Protein AF-A0A7S4U6L2-F1 (afdb_monomer)

Solvent-accessible surface area (backbone atoms only — not comparable to full-atom values): 20815 Å² total; per-residue (Å²): 132,87,80,75,54,72,64,57,55,54,51,49,50,54,50,49,50,50,49,53,51,48,52,50,50,51,51,51,49,55,51,49,55,51,50,50,54,50,51,51,55,48,50,51,51,53,53,53,52,54,55,59,60,50,48,61,55,52,52,50,54,52,50,53,53,50,51,52,53,50,52,50,53,53,50,54,51,51,53,51,54,51,51,52,52,50,52,53,52,51,54,54,49,50,52,51,52,52,53,49,52,52,54,50,50,54,51,51,53,53,49,50,53,50,49,54,52,52,51,53,50,50,52,51,51,49,52,52,51,54,49,54,50,52,52,49,54,52,50,51,52,51,50,51,53,50,55,55,56,72,70,50,93,74,83,55,67,64,60,54,50,54,49,52,50,53,50,52,52,49,53,50,51,51,51,52,52,53,50,53,54,48,54,51,51,48,53,50,50,52,53,49,52,52,52,55,52,54,58,59,52,60,71,70,65,62,74,81,75,69,76,81,79,80,76,82,79,95,69,84,80,78,79,81,78,76,85,75,77,79,78,80,83,79,79,84,80,80,84,80,79,89,80,91,82,80,87,85,91,77,82,84,81,80,94,75,83,83,84,78,90,75,81,92,50,69,68,60,54,52,52,49,50,61,72,69,53,80,86,74,78,82,72,65,63,71,66,52,50,56,56,49,50,55,53,49,50,56,54,47,50,51,52,53,49,51,52,51,52,52,50,54,52,50,53,51,48,52,63,54,60,74,70,67,81,77,78,76,82,78,87,71,87,72,88,78,88,82,85,84,88,129

InterPro domains:
  IPR003124 WH2 domain [PF02205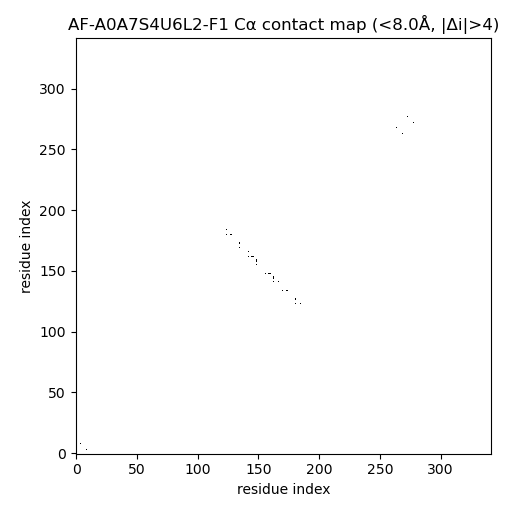] (268-288)
  IPR003124 WH2 domain [PS51082] (266-283)

Sequence (342 aa):
GQLRSIDDVQAAIKQSDRRNKNIKLQSVQSRLESKEKQQEVQRQRCASNAARLQRPEMTQKIESRRMRRQTIRQNEYKVTSQLERFFETMKNLEKEFQRMAEEIQEKEEALSMQVALTEKSAQQVAILSNLLSKTGDEMGNMKNDLEVMASEEGNNKENVKNFQEKFLNLQQEMMAQVADAGKESKMIAENTASLVAQHNIELKSIPESSPPSSSSQTSSAPPPPPPGAPPPPAPPAMTIGTRKVAEKKTPAPPPGPAPTSAATNPVSDLLASIRQGTSLKKVDQDKKETSKKRWGAAVGMFASLQDTLMGAMEERRTAMDEDSDDDDEIEDGWSDEEEWAD

Foldseek 3Di:
DPDDDPVVVVVVVVVVVVVVVVVVVVVVVVVVVVVVVVVVVVVVVVVVVVVVVVVVVVVVVVVVVVVVVVVVVVVVVVVVVLVVVVVVVVVVVVVVVVVVVVVVVVVVVVVVVVVVLVVVVVVLVVVVVVLVVVLVVLVVVLVVLVVVLVPDPDDCPVSVVVSVVSVVVSVVVSVVSVVVSVVVVVVSVVVVVVVVVVVVVVVVPPPPPPDPPPDDDDDDDDDDDDPDDDDDDDDDDDDDDDDDDDDDDDDDDDDDDDDDDDDDPVVVVVVVDVVVPDDDDPDDVVVVVVVCVVVVVVVVVVVVVVVSVVVVVVVVVVVVVVVPPPPPDPPPPDPPPDDDDD

Radius of gyration: 57.96 Å; Cα contacts (8 Å, |Δi|>4): 15; chains: 1; bounding box: 147×55×182 Å

Mean predicted aligned error: 20.02 Å

Organism: NCBI:txid180227

Structure (mmCIF, N/CA/C/O backbone):
data_AF-A0A7S4U6L2-F1
#
_entry.id   AF-A0A7S4U6L2-F1
#
loop_
_atom_site.group_PDB
_atom_site.id
_atom_site.type_symbol
_atom_site.label_atom_id
_atom_site.label_alt_id
_atom_site.label_comp_id
_atom_site.label_asym_id
_atom_site.label_entity_id
_atom_site.label_seq_id
_atom_site.pdbx_PDB_ins_code
_atom_site.Cartn_x
_atom_site.Cartn_y
_atom_site.Cartn_z
_atom_site.occupancy
_atom_site.B_iso_or_equiv
_atom_site.auth_seq_id
_atom_site.auth_comp_id
_atom_site.auth_asym_id
_atom_site.auth_atom_id
_atom_site.pdbx_PDB_model_num
ATOM 1 N N . GLY A 1 1 ? 84.406 10.625 -102.482 1.00 49.00 1 GLY A N 1
ATOM 2 C CA . GLY A 1 1 ? 83.276 10.059 -101.726 1.00 49.00 1 GLY A CA 1
ATOM 3 C C . GLY A 1 1 ? 83.693 8.716 -101.184 1.00 49.00 1 GLY A C 1
ATOM 4 O O . GLY A 1 1 ? 83.907 7.815 -101.980 1.00 49.00 1 GLY A O 1
ATOM 5 N N . GLN A 1 2 ? 83.894 8.598 -99.871 1.00 49.88 2 GLN A N 1
ATOM 6 C CA . GLN A 1 2 ? 84.119 7.299 -99.234 1.00 49.88 2 GLN A CA 1
ATOM 7 C C . GLN A 1 2 ? 82.828 6.484 -99.356 1.00 49.88 2 GLN A C 1
ATOM 9 O O . GLN A 1 2 ? 81.804 6.849 -98.777 1.00 49.88 2 GLN A O 1
ATOM 14 N N . LEU A 1 3 ? 82.870 5.427 -100.166 1.00 50.50 3 LEU A N 1
ATOM 15 C CA . LEU A 1 3 ? 81.813 4.426 -100.241 1.00 50.50 3 LEU A CA 1
ATOM 16 C C . LEU A 1 3 ? 81.735 3.763 -98.861 1.00 50.50 3 LEU A C 1
ATOM 18 O O . LEU A 1 3 ? 82.673 3.087 -98.446 1.00 50.50 3 LEU A O 1
ATOM 22 N N . ARG A 1 4 ? 80.661 4.037 -98.116 1.00 63.62 4 ARG A N 1
ATOM 23 C CA . ARG A 1 4 ? 80.398 3.379 -96.830 1.00 63.62 4 ARG A CA 1
ATOM 24 C C . ARG A 1 4 ? 80.274 1.875 -97.066 1.00 63.62 4 ARG A C 1
ATOM 26 O O . ARG A 1 4 ? 79.649 1.470 -98.047 1.00 63.62 4 ARG A O 1
ATOM 33 N N . SER A 1 5 ? 80.871 1.071 -96.186 1.00 81.00 5 SER A N 1
ATOM 34 C CA . SER A 1 5 ? 80.817 -0.386 -96.296 1.00 81.00 5 SER A CA 1
ATOM 35 C C . SER A 1 5 ? 79.364 -0.862 -96.194 1.00 81.00 5 SER A C 1
ATOM 37 O O . SER A 1 5 ? 78.570 -0.304 -95.434 1.00 81.00 5 SER A O 1
ATOM 39 N N . ILE A 1 6 ? 79.002 -1.901 -96.949 1.00 83.38 6 ILE A N 1
ATOM 40 C CA . ILE A 1 6 ? 77.680 -2.548 -96.872 1.00 83.38 6 ILE A CA 1
ATOM 41 C C . ILE A 1 6 ? 77.376 -2.989 -95.428 1.00 83.38 6 ILE A C 1
ATOM 43 O O . ILE A 1 6 ? 76.229 -2.898 -94.981 1.00 83.38 6 ILE A O 1
ATOM 47 N N . ASP A 1 7 ? 78.407 -3.369 -94.671 1.00 88.69 7 ASP A N 1
ATOM 48 C CA . ASP A 1 7 ? 78.294 -3.749 -93.261 1.00 88.69 7 ASP A CA 1
ATOM 49 C C . ASP A 1 7 ? 77.830 -2.586 -92.367 1.00 88.69 7 ASP A C 1
ATOM 51 O O . ASP A 1 7 ? 77.009 -2.788 -91.467 1.00 88.69 7 ASP A O 1
ATOM 55 N N . ASP A 1 8 ? 78.258 -1.350 -92.654 1.00 87.06 8 ASP A N 1
ATOM 56 C CA . ASP A 1 8 ? 77.843 -0.155 -91.903 1.00 87.06 8 ASP A CA 1
ATOM 57 C C . ASP A 1 8 ? 76.356 0.150 -92.120 1.00 87.06 8 ASP A C 1
ATOM 59 O O . ASP A 1 8 ? 75.642 0.541 -91.192 1.00 87.06 8 ASP A O 1
ATOM 63 N N . VAL A 1 9 ? 75.859 -0.059 -93.346 1.00 85.88 9 VAL A N 1
ATOM 64 C CA . VAL A 1 9 ? 74.438 0.121 -93.681 1.00 85.88 9 VAL A CA 1
ATOM 65 C C . VAL A 1 9 ? 73.584 -0.929 -92.963 1.00 85.88 9 VAL A C 1
ATOM 67 O O . VAL A 1 9 ? 72.555 -0.589 -92.376 1.00 85.88 9 VAL A O 1
ATOM 70 N N . GLN A 1 10 ? 74.025 -2.190 -92.924 1.00 88.56 10 GLN A N 1
ATOM 71 C CA . GLN A 1 10 ? 73.327 -3.248 -92.185 1.00 88.56 10 GLN A CA 1
ATOM 72 C C . GLN A 1 10 ? 73.347 -3.018 -90.666 1.00 88.56 10 GLN A C 1
ATOM 74 O O . GLN A 1 10 ? 72.338 -3.256 -89.992 1.00 88.56 10 GLN A O 1
ATOM 79 N N . ALA A 1 11 ? 74.461 -2.528 -90.113 1.00 90.38 11 ALA A N 1
ATOM 80 C CA . ALA A 1 11 ? 74.561 -2.155 -88.705 1.00 90.38 11 ALA A CA 1
ATOM 81 C C . ALA A 1 11 ? 73.616 -0.993 -88.358 1.00 90.38 11 ALA A C 1
ATOM 83 O O . ALA A 1 11 ? 72.913 -1.057 -87.345 1.00 90.38 11 ALA A O 1
ATOM 84 N N . ALA A 1 12 ? 73.525 0.022 -89.223 1.00 88.44 12 ALA A N 1
ATOM 85 C CA . ALA A 1 12 ? 72.614 1.151 -89.054 1.00 88.44 12 ALA A CA 1
ATOM 86 C C . ALA A 1 12 ? 71.134 0.728 -89.099 1.00 88.44 12 ALA A C 1
ATOM 88 O O . ALA A 1 12 ? 70.352 1.181 -88.262 1.00 88.44 12 ALA A O 1
ATOM 89 N N . ILE A 1 13 ? 70.746 -0.182 -90.004 1.00 90.38 13 ILE A N 1
ATOM 90 C CA . ILE A 1 13 ? 69.380 -0.738 -90.060 1.00 90.38 13 ILE A CA 1
ATOM 91 C C . ILE A 1 13 ? 69.063 -1.511 -88.776 1.00 90.38 13 ILE A C 1
ATOM 93 O O . ILE A 1 13 ? 68.065 -1.222 -88.120 1.00 90.38 13 ILE A O 1
ATOM 97 N N . LYS A 1 14 ? 69.950 -2.417 -88.338 1.00 93.56 14 LYS A N 1
ATOM 98 C CA . LYS A 1 14 ? 69.767 -3.160 -87.076 1.00 93.56 14 LYS A CA 1
ATOM 99 C C . LYS A 1 14 ? 69.677 -2.224 -85.867 1.00 93.56 14 LYS A C 1
ATOM 101 O O . LYS A 1 14 ? 68.891 -2.475 -84.952 1.00 93.56 14 LYS A O 1
ATOM 106 N N . GLN A 1 15 ? 70.469 -1.151 -85.838 1.00 93.19 15 GLN A N 1
ATOM 107 C CA . GLN A 1 15 ? 70.416 -0.154 -84.770 1.00 93.19 15 GLN A CA 1
ATOM 108 C C . GLN A 1 15 ? 69.107 0.647 -84.808 1.00 93.19 15 GLN A C 1
ATOM 110 O O . GLN A 1 15 ? 68.510 0.870 -83.754 1.00 93.19 15 GLN A O 1
ATOM 115 N N . SER A 1 16 ? 68.639 1.033 -85.997 1.00 92.88 16 SER A N 1
ATOM 116 C CA . SER A 1 16 ? 67.340 1.684 -86.200 1.00 92.88 16 SER A CA 1
ATOM 117 C C . SER A 1 16 ? 66.189 0.786 -85.734 1.00 92.88 16 SER A C 1
ATOM 119 O O . SER A 1 16 ? 65.349 1.220 -84.946 1.00 92.88 16 SER A O 1
ATOM 121 N N . ASP A 1 17 ? 66.208 -0.501 -86.090 1.00 94.75 17 ASP A N 1
ATOM 122 C CA . ASP A 1 17 ? 65.205 -1.479 -85.661 1.00 94.75 17 ASP A CA 1
ATOM 123 C C . ASP A 1 17 ? 65.205 -1.688 -84.147 1.00 94.75 17 ASP A C 1
ATOM 125 O O . ASP A 1 17 ? 64.142 -1.755 -83.528 1.00 94.75 17 ASP A O 1
ATOM 129 N N . ARG A 1 18 ? 66.386 -1.757 -83.519 1.00 94.31 18 ARG A N 1
ATOM 130 C CA . ARG A 1 18 ? 66.505 -1.825 -82.053 1.00 94.31 18 ARG A CA 1
ATOM 131 C C . ARG A 1 18 ? 65.935 -0.575 -81.389 1.00 94.31 18 ARG A C 1
ATOM 133 O O . ARG A 1 18 ? 65.196 -0.707 -80.416 1.00 94.31 18 ARG A O 1
ATOM 140 N N . ARG A 1 19 ? 66.220 0.620 -81.920 1.00 93.06 19 ARG A N 1
ATOM 141 C CA . ARG A 1 19 ? 65.651 1.881 -81.414 1.00 93.06 19 ARG A CA 1
ATOM 142 C C . ARG A 1 19 ? 64.132 1.907 -81.573 1.00 93.06 19 ARG A C 1
ATOM 144 O O . ARG A 1 19 ? 63.443 2.180 -80.599 1.00 93.06 19 ARG A O 1
ATOM 151 N N . ASN A 1 20 ? 63.602 1.531 -82.736 1.00 94.44 20 ASN A N 1
ATOM 152 C CA . ASN A 1 20 ? 62.159 1.462 -82.980 1.00 94.44 20 ASN A CA 1
ATOM 153 C C . ASN A 1 20 ? 61.456 0.442 -82.073 1.00 94.44 20 ASN A C 1
ATOM 155 O O . ASN A 1 20 ? 60.376 0.726 -81.554 1.00 94.44 20 ASN A O 1
ATOM 159 N N . LYS A 1 21 ? 62.060 -0.730 -81.841 1.00 95.06 21 LYS A N 1
ATOM 160 C CA . LYS A 1 21 ? 61.549 -1.719 -80.877 1.00 95.06 21 LYS A CA 1
ATOM 161 C C . LYS A 1 21 ? 61.552 -1.167 -79.454 1.00 95.06 21 LYS A C 1
ATOM 163 O O . LYS A 1 21 ? 60.554 -1.325 -78.760 1.00 95.06 21 LYS A O 1
ATOM 168 N N . ASN A 1 22 ? 62.623 -0.485 -79.048 1.00 95.19 22 ASN A N 1
ATOM 169 C CA . ASN A 1 22 ? 62.714 0.113 -77.719 1.00 95.19 22 ASN A CA 1
ATOM 170 C C . ASN A 1 22 ? 61.678 1.235 -77.525 1.00 95.19 22 ASN A C 1
ATOM 172 O O . ASN A 1 22 ? 60.972 1.248 -76.526 1.00 95.19 22 ASN A O 1
ATOM 176 N N . ILE A 1 23 ? 61.488 2.103 -78.526 1.00 94.75 23 ILE A N 1
ATOM 177 C CA . ILE A 1 23 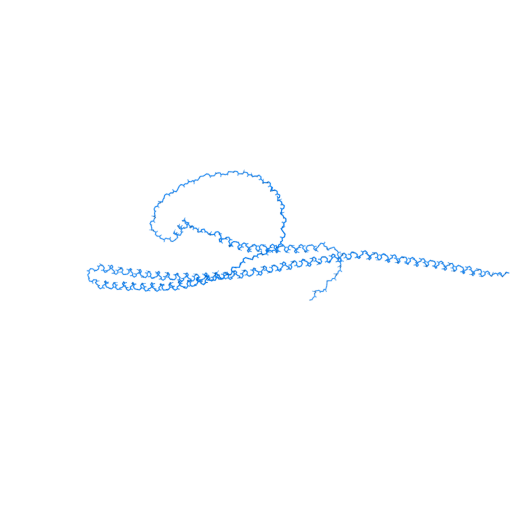? 60.451 3.149 -78.511 1.00 94.75 23 ILE A CA 1
ATOM 178 C C . ILE A 1 23 ? 59.050 2.531 -78.393 1.00 94.75 23 ILE A C 1
ATOM 180 O O . ILE A 1 23 ? 58.226 3.009 -77.615 1.00 94.75 23 ILE A O 1
ATOM 184 N N . LYS A 1 24 ? 58.766 1.448 -79.130 1.00 95.06 24 LYS A N 1
ATOM 185 C CA . LYS A 1 24 ? 57.482 0.735 -79.025 1.00 95.06 24 LYS A CA 1
ATOM 186 C C . LYS A 1 24 ? 57.284 0.107 -77.646 1.00 95.06 24 LYS A C 1
ATOM 188 O O . LYS A 1 24 ? 56.198 0.242 -77.091 1.00 95.06 24 LYS A O 1
ATOM 193 N N . LEU A 1 25 ? 58.310 -0.540 -77.089 1.00 95.44 25 LEU A N 1
ATOM 194 C CA . LEU A 1 25 ? 58.263 -1.108 -75.738 1.00 95.44 25 LEU A CA 1
ATOM 195 C C . LEU A 1 25 ? 58.024 -0.024 -74.688 1.00 95.44 25 LEU A C 1
ATOM 197 O O . LEU A 1 25 ? 57.105 -0.163 -73.890 1.00 95.44 25 LEU A O 1
ATOM 201 N N . GLN A 1 26 ? 58.761 1.086 -74.753 1.00 95.31 26 GLN A N 1
ATOM 202 C CA . GLN A 1 26 ? 58.581 2.220 -73.851 1.00 95.31 26 GLN A CA 1
ATOM 203 C C . GLN A 1 26 ? 57.175 2.821 -73.983 1.00 95.31 26 GLN A C 1
ATOM 205 O O . GLN A 1 26 ? 56.534 3.107 -72.980 1.00 95.31 26 GLN A O 1
ATOM 210 N N . SER A 1 27 ? 56.640 2.940 -75.204 1.00 95.94 27 SER A N 1
ATOM 211 C CA . SER A 1 27 ? 55.270 3.417 -75.430 1.00 95.94 27 SER A CA 1
ATOM 212 C C . SER A 1 27 ? 54.212 2.479 -74.838 1.00 95.94 27 SER A C 1
ATOM 214 O O . SER A 1 27 ? 53.253 2.945 -74.221 1.00 95.94 27 SER A O 1
ATOM 216 N N . VAL A 1 28 ? 54.372 1.161 -74.998 1.00 96.56 28 VAL A N 1
ATOM 217 C CA . VAL A 1 28 ? 53.472 0.164 -74.396 1.00 96.56 28 VAL A CA 1
ATOM 218 C C . VAL A 1 28 ? 53.577 0.193 -72.874 1.00 96.56 28 VAL A C 1
ATOM 220 O O . VAL A 1 28 ? 52.547 0.190 -72.204 1.00 96.56 28 VAL A O 1
ATOM 223 N N . GLN A 1 29 ? 54.791 0.295 -72.335 1.00 95.94 29 GLN A N 1
ATOM 224 C CA . GLN A 1 29 ? 55.033 0.392 -70.901 1.00 95.94 29 GLN A CA 1
ATOM 225 C C . GLN A 1 29 ? 54.387 1.651 -70.311 1.00 95.94 29 GLN A C 1
ATOM 227 O O . GLN A 1 29 ? 53.605 1.543 -69.372 1.00 95.94 29 GLN A O 1
ATOM 232 N N . SER A 1 30 ? 54.580 2.824 -70.923 1.00 96.31 30 SER A N 1
ATOM 233 C CA . SER A 1 30 ? 53.916 4.058 -70.483 1.00 96.31 30 SER A CA 1
ATOM 234 C C . SER A 1 30 ? 52.387 3.966 -70.563 1.00 96.31 30 SER A C 1
ATOM 236 O O . SER A 1 30 ? 51.690 4.517 -69.714 1.00 96.31 30 SER A O 1
ATOM 238 N N . ARG A 1 31 ? 51.834 3.252 -71.556 1.00 96.31 31 ARG A N 1
ATOM 239 C CA . ARG A 1 31 ? 50.384 3.003 -71.643 1.00 96.31 31 ARG A CA 1
ATOM 240 C C . ARG A 1 31 ? 49.885 2.067 -70.543 1.00 96.31 31 ARG A C 1
ATOM 242 O O . ARG A 1 31 ? 48.789 2.296 -70.038 1.00 96.31 31 ARG A O 1
ATOM 249 N N . LEU A 1 32 ? 50.649 1.034 -70.186 1.00 95.62 32 LEU A N 1
ATOM 250 C CA . LEU A 1 32 ? 50.313 0.126 -69.086 1.00 95.62 32 LEU A CA 1
ATOM 251 C C . LEU A 1 32 ? 50.354 0.858 -67.745 1.00 95.62 32 LEU A C 1
ATOM 253 O O . LEU A 1 32 ? 49.351 0.853 -67.040 1.00 95.62 32 LEU A O 1
ATOM 257 N N . GLU A 1 33 ? 51.435 1.585 -67.463 1.00 96.81 33 GLU A N 1
ATOM 258 C CA . GLU A 1 33 ? 51.567 2.394 -66.245 1.00 96.81 33 GLU A CA 1
ATOM 259 C C . GLU A 1 33 ? 50.456 3.453 -66.144 1.00 96.81 33 GLU A C 1
ATOM 261 O O . GLU A 1 33 ? 49.890 3.678 -65.075 1.00 96.81 33 GLU A O 1
ATOM 266 N N . SER A 1 34 ? 50.084 4.091 -67.262 1.00 96.62 34 SER A N 1
ATOM 267 C CA . SER A 1 34 ? 48.968 5.045 -67.279 1.00 96.62 34 SER A CA 1
ATOM 268 C C . SER A 1 34 ? 47.617 4.374 -67.020 1.00 96.62 34 SER A C 1
ATOM 270 O O . SER A 1 34 ? 46.775 4.971 -66.349 1.00 96.62 34 SER A O 1
ATOM 272 N N . LYS A 1 35 ? 47.382 3.165 -67.548 1.00 96.62 35 LYS A N 1
ATOM 273 C CA . LYS A 1 35 ? 46.143 2.412 -67.301 1.00 96.62 35 LYS A CA 1
ATOM 274 C C . LYS A 1 35 ? 46.054 1.940 -65.854 1.00 96.62 35 LYS A C 1
ATOM 276 O O . LYS A 1 35 ? 44.988 2.046 -65.260 1.00 96.62 35 LYS A O 1
ATOM 281 N N . GLU A 1 36 ? 47.161 1.476 -65.288 1.00 96.56 36 GLU A N 1
ATOM 282 C CA . GLU A 1 36 ? 47.239 1.048 -63.892 1.00 96.56 36 GLU A CA 1
ATOM 283 C C . GLU A 1 36 ? 46.971 2.220 -62.943 1.00 96.56 36 GLU A C 1
ATOM 285 O O . GLU A 1 36 ? 46.092 2.130 -62.088 1.00 96.56 36 GLU A O 1
ATOM 290 N N . LYS A 1 37 ? 47.610 3.378 -63.170 1.00 96.69 37 LYS A N 1
ATOM 291 C CA . LYS A 1 37 ? 47.317 4.605 -62.409 1.00 96.69 37 LYS A CA 1
ATOM 292 C C . LYS A 1 37 ? 45.853 5.027 -62.529 1.00 96.69 37 LYS A C 1
ATOM 294 O O . LYS A 1 37 ? 45.253 5.443 -61.542 1.00 96.69 37 LYS A O 1
ATOM 299 N N . GLN A 1 38 ? 45.258 4.920 -63.718 1.00 96.12 38 GLN A N 1
ATOM 300 C CA . GLN A 1 38 ? 43.846 5.253 -63.916 1.00 96.12 38 GLN A CA 1
ATOM 301 C C . GLN A 1 38 ? 42.916 4.282 -63.172 1.00 96.12 38 GLN A C 1
ATOM 303 O O . GLN A 1 38 ? 41.947 4.723 -62.552 1.00 96.12 38 GLN A O 1
ATOM 308 N N . GLN A 1 39 ? 43.220 2.982 -63.202 1.00 96.00 39 GLN A N 1
ATOM 309 C CA . GLN A 1 39 ? 42.461 1.961 -62.484 1.00 96.00 39 GLN A CA 1
ATOM 310 C C . GLN A 1 39 ? 42.561 2.150 -60.967 1.00 96.00 39 GLN A C 1
ATOM 312 O O . GLN A 1 39 ? 41.551 2.048 -60.273 1.00 96.00 39 GLN A O 1
ATOM 317 N N . GLU A 1 40 ? 43.745 2.480 -60.456 1.00 96.12 40 GLU A N 1
ATOM 318 C CA . GLU A 1 40 ? 43.962 2.746 -59.034 1.00 96.12 40 GLU A CA 1
ATOM 319 C C . GLU A 1 40 ? 43.178 3.980 -58.565 1.00 96.12 40 GLU A C 1
ATOM 321 O O . GLU A 1 40 ? 42.445 3.919 -57.578 1.00 96.12 40 GLU A O 1
ATOM 326 N N . VAL A 1 41 ? 43.206 5.076 -59.332 1.00 96.19 41 VAL A N 1
ATOM 327 C CA . VAL A 1 41 ? 42.378 6.261 -59.046 1.00 96.19 41 VAL A CA 1
ATOM 328 C C . VAL A 1 41 ? 40.885 5.915 -59.058 1.00 96.19 41 VAL A C 1
ATOM 330 O O . VAL A 1 41 ? 40.122 6.426 -58.235 1.00 96.19 41 VAL A O 1
ATOM 333 N N . GLN A 1 42 ? 40.443 5.039 -59.964 1.00 94.56 42 GLN A N 1
ATOM 334 C CA . GLN A 1 42 ? 39.051 4.596 -60.006 1.00 94.56 42 GLN A CA 1
ATOM 335 C C . GLN A 1 42 ? 38.684 3.754 -58.775 1.00 94.56 42 GLN A C 1
ATOM 337 O O . GLN A 1 42 ? 37.636 3.998 -58.178 1.00 94.56 42 GLN A O 1
ATOM 342 N N . ARG A 1 43 ? 39.557 2.835 -58.339 1.00 94.56 43 ARG A N 1
ATOM 343 C CA . ARG A 1 43 ? 39.370 2.056 -57.103 1.00 94.56 43 ARG A CA 1
ATOM 344 C C . ARG A 1 43 ? 39.286 2.957 -55.877 1.00 94.56 43 ARG A C 1
ATOM 346 O O . ARG A 1 43 ? 38.353 2.812 -55.092 1.00 94.56 43 ARG A O 1
ATOM 353 N N . GLN A 1 44 ? 40.181 3.937 -55.755 1.00 94.44 44 GLN A N 1
ATOM 354 C CA . GLN A 1 44 ? 40.158 4.901 -54.652 1.00 94.44 44 GLN A CA 1
ATOM 355 C C . GLN A 1 44 ? 38.875 5.740 -54.640 1.00 94.44 44 GLN A C 1
ATOM 357 O O . GLN A 1 44 ? 38.304 5.977 -53.576 1.00 94.44 44 GLN A O 1
ATOM 362 N N . ARG A 1 45 ? 38.360 6.142 -55.810 1.00 93.19 45 ARG A N 1
ATOM 363 C CA . ARG A 1 45 ? 37.069 6.847 -55.912 1.00 93.19 45 ARG A CA 1
ATOM 364 C C . ARG A 1 45 ? 35.892 5.964 -55.507 1.00 93.19 45 ARG A C 1
ATOM 366 O O . ARG A 1 45 ? 35.035 6.426 -54.758 1.00 93.19 45 ARG A O 1
ATOM 373 N N . CYS A 1 46 ? 35.852 4.711 -55.961 1.00 92.25 46 CYS A N 1
ATOM 374 C CA . CYS A 1 46 ? 34.815 3.758 -55.564 1.00 92.25 46 CYS A CA 1
ATOM 375 C C . CYS A 1 46 ? 34.849 3.492 -54.052 1.00 92.25 46 CYS A C 1
ATOM 377 O O . CYS A 1 46 ? 33.808 3.579 -53.407 1.00 92.25 46 CYS A O 1
ATOM 379 N N . ALA A 1 47 ? 36.032 3.270 -53.473 1.00 92.94 47 ALA A N 1
ATOM 380 C CA . ALA A 1 47 ? 36.202 3.071 -52.035 1.00 92.94 47 ALA A CA 1
ATOM 381 C C . ALA A 1 47 ? 35.796 4.315 -51.221 1.00 92.94 47 ALA A C 1
ATOM 383 O O . ALA A 1 47 ? 35.078 4.204 -50.230 1.00 92.94 47 ALA A O 1
ATOM 384 N N . SER A 1 48 ? 36.189 5.515 -51.664 1.00 92.75 48 SER A N 1
ATOM 385 C CA . SER A 1 48 ? 35.808 6.772 -51.007 1.00 92.75 48 SER A CA 1
ATOM 386 C C . SER A 1 48 ? 34.297 7.020 -51.064 1.00 92.75 48 SER A C 1
ATOM 388 O O . SER A 1 48 ? 33.702 7.414 -50.061 1.00 92.75 48 SER A O 1
ATOM 390 N N . ASN A 1 49 ? 33.655 6.745 -52.202 1.00 88.38 49 ASN A N 1
ATOM 391 C CA . ASN A 1 49 ? 32.205 6.878 -52.339 1.00 88.38 49 ASN A CA 1
ATOM 392 C C . ASN A 1 49 ? 31.450 5.849 -51.486 1.00 88.38 49 ASN A C 1
ATOM 394 O O . ASN A 1 49 ? 30.478 6.224 -50.835 1.00 88.38 49 ASN A O 1
ATOM 398 N N . ALA A 1 50 ? 31.922 4.599 -51.421 1.00 87.12 50 ALA A N 1
ATOM 399 C CA . ALA A 1 50 ? 31.351 3.579 -50.541 1.00 87.12 50 ALA A CA 1
ATOM 400 C C . ALA A 1 50 ? 31.442 3.998 -49.062 1.00 87.12 50 ALA A C 1
ATOM 402 O O . ALA A 1 50 ? 30.443 3.971 -48.346 1.00 87.12 50 ALA A O 1
ATOM 403 N N . ALA A 1 51 ? 32.600 4.505 -48.625 1.00 86.31 51 ALA A N 1
ATOM 404 C CA . ALA A 1 51 ? 32.775 5.022 -47.267 1.00 86.31 51 ALA A CA 1
ATOM 405 C C . ALA A 1 51 ? 31.894 6.255 -46.976 1.00 86.31 51 ALA A C 1
ATOM 407 O O . ALA A 1 51 ? 31.418 6.427 -45.853 1.00 86.31 51 ALA A O 1
ATOM 408 N N . ARG A 1 52 ? 31.650 7.124 -47.970 1.00 84.81 52 ARG A N 1
ATOM 409 C CA . ARG A 1 52 ? 30.732 8.268 -47.822 1.00 84.81 52 ARG A CA 1
ATOM 410 C C . ARG A 1 52 ? 29.273 7.840 -47.711 1.00 84.81 52 ARG A C 1
ATOM 412 O O . ARG A 1 52 ? 28.540 8.530 -47.012 1.00 84.81 52 ARG A O 1
ATOM 419 N N . LEU A 1 53 ? 28.869 6.743 -48.355 1.00 85.19 53 LEU A N 1
ATOM 420 C CA . LEU A 1 53 ? 27.506 6.216 -48.252 1.00 85.19 53 LEU A CA 1
ATOM 421 C C . LEU A 1 53 ? 27.236 5.535 -46.902 1.00 85.19 53 LEU A C 1
ATOM 423 O O . LEU A 1 53 ? 26.156 5.710 -46.355 1.00 85.19 53 LEU A O 1
ATOM 427 N N . GLN A 1 54 ? 28.215 4.824 -46.334 1.00 87.62 54 GLN A N 1
ATOM 428 C CA . GLN A 1 54 ? 28.036 4.113 -45.056 1.00 87.62 54 GLN A CA 1
ATOM 429 C C . GLN A 1 54 ? 28.022 5.038 -43.827 1.00 87.62 54 GLN A C 1
ATOM 431 O O . GLN A 1 54 ? 27.405 4.727 -42.809 1.00 87.62 54 GLN A O 1
ATOM 436 N N . ARG A 1 55 ? 28.693 6.196 -43.894 1.00 85.94 55 ARG A N 1
ATOM 437 C CA . ARG A 1 55 ? 28.730 7.162 -42.781 1.00 85.94 55 ARG A CA 1
ATOM 438 C C . ARG A 1 55 ? 27.351 7.663 -42.321 1.00 85.94 55 ARG A C 1
ATOM 440 O O . ARG A 1 55 ? 27.119 7.587 -41.117 1.00 85.94 55 ARG A O 1
ATOM 447 N N . PRO A 1 56 ? 26.463 8.182 -43.195 1.00 88.44 56 PRO A N 1
ATOM 448 C CA . PRO A 1 56 ? 25.156 8.684 -42.770 1.00 88.44 56 PRO A CA 1
ATOM 449 C C . PRO A 1 56 ? 24.294 7.591 -42.127 1.00 88.44 56 PRO A C 1
ATOM 451 O O . PRO A 1 56 ? 23.663 7.844 -41.102 1.00 88.44 56 PRO A O 1
ATOM 454 N N . GLU A 1 57 ? 24.338 6.370 -42.663 1.00 88.38 57 GLU A N 1
ATOM 455 C CA . GLU A 1 57 ? 23.606 5.222 -42.122 1.00 88.38 57 GLU A CA 1
ATOM 456 C C . GLU A 1 57 ? 24.097 4.854 -40.715 1.00 88.38 57 GLU A C 1
ATOM 458 O O . GLU A 1 57 ? 23.303 4.719 -39.783 1.00 88.38 57 GLU A O 1
ATOM 463 N N . MET A 1 58 ? 25.419 4.797 -40.513 1.00 88.75 58 MET A N 1
ATOM 464 C CA . MET A 1 58 ? 25.993 4.552 -39.190 1.00 88.75 58 MET A CA 1
ATOM 465 C C . MET A 1 58 ? 25.626 5.666 -38.201 1.00 88.75 58 MET A C 1
ATOM 467 O O . MET A 1 58 ? 25.272 5.376 -37.058 1.00 88.75 58 MET A O 1
ATOM 471 N N . THR A 1 59 ? 25.670 6.935 -38.623 1.00 91.25 59 THR A N 1
ATOM 472 C CA . THR A 1 59 ? 25.283 8.054 -37.751 1.00 91.25 59 THR A CA 1
ATOM 473 C C . THR A 1 59 ? 23.805 8.011 -37.381 1.00 91.25 59 THR A C 1
ATOM 475 O O . THR A 1 59 ? 23.483 8.195 -36.210 1.00 91.25 59 THR A O 1
ATOM 478 N N . GLN A 1 60 ? 22.923 7.674 -38.327 1.00 92.81 60 GLN A N 1
ATOM 479 C CA . GLN A 1 60 ? 21.493 7.518 -38.071 1.00 92.81 60 GLN A CA 1
ATOM 480 C C . GLN A 1 60 ? 21.236 6.354 -37.108 1.00 92.81 60 GLN A C 1
ATOM 482 O O . GLN A 1 60 ? 20.515 6.514 -36.129 1.00 92.81 60 GLN A O 1
ATOM 487 N N . LYS A 1 61 ? 21.895 5.205 -37.308 1.00 93.94 61 LYS A N 1
ATOM 488 C CA . LYS A 1 61 ? 21.794 4.049 -36.404 1.00 93.94 61 LYS A CA 1
ATOM 489 C C . LYS A 1 61 ? 22.268 4.383 -34.986 1.00 93.94 61 LYS A C 1
ATOM 491 O O . LYS A 1 61 ? 21.645 3.962 -34.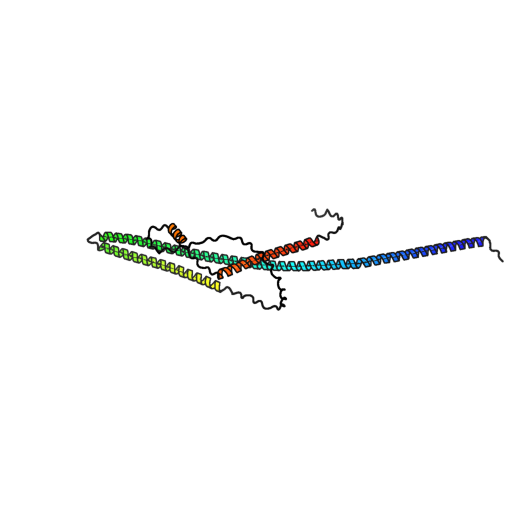011 1.00 93.94 61 LYS A O 1
ATOM 496 N N . ILE A 1 62 ? 23.352 5.152 -34.847 1.00 94.81 62 ILE A N 1
ATOM 497 C CA . ILE A 1 62 ? 23.848 5.624 -33.544 1.00 94.81 62 ILE A CA 1
ATOM 498 C C . ILE A 1 62 ? 22.835 6.568 -32.885 1.00 94.81 62 ILE A C 1
ATOM 500 O O . ILE A 1 62 ? 22.578 6.441 -31.686 1.00 94.81 62 ILE A O 1
ATOM 504 N N . GLU A 1 63 ? 22.240 7.486 -33.644 1.00 95.81 63 GLU A N 1
ATOM 505 C CA . GLU A 1 63 ? 21.249 8.436 -33.138 1.00 95.81 63 GLU A CA 1
ATOM 506 C C . GLU A 1 63 ? 19.944 7.743 -32.723 1.00 95.81 63 GLU A C 1
ATOM 508 O O . GLU A 1 63 ? 19.475 7.962 -31.606 1.00 95.81 63 GLU A O 1
ATOM 513 N N . SER A 1 64 ? 19.432 6.805 -33.526 1.00 94.25 64 SER A N 1
ATOM 514 C CA . SER A 1 64 ? 18.282 5.966 -33.163 1.00 94.25 64 SER A CA 1
ATOM 515 C C . SER A 1 64 ? 18.547 5.158 -31.891 1.00 94.25 64 SER A C 1
ATOM 517 O O . SER A 1 64 ? 17.727 5.151 -30.972 1.00 94.25 64 SER A O 1
ATOM 519 N N . ARG A 1 65 ? 19.735 4.545 -31.763 1.00 94.94 65 ARG A N 1
ATOM 520 C CA . ARG A 1 65 ? 20.141 3.841 -30.531 1.00 94.94 65 ARG A CA 1
ATOM 521 C C . ARG A 1 65 ? 20.221 4.783 -29.330 1.00 94.94 65 ARG A C 1
ATOM 523 O O . ARG A 1 65 ? 19.872 4.387 -28.218 1.00 94.94 65 ARG A O 1
ATOM 530 N N . ARG A 1 66 ? 20.681 6.021 -29.524 1.00 96.44 66 ARG A N 1
ATOM 531 C CA . ARG A 1 66 ? 20.736 7.037 -28.465 1.00 96.44 66 ARG A CA 1
ATOM 532 C C . ARG A 1 66 ? 19.334 7.438 -28.010 1.00 96.44 66 ARG A C 1
ATOM 534 O O . ARG A 1 66 ? 19.100 7.478 -26.804 1.00 96.44 66 ARG A O 1
ATOM 541 N N . MET A 1 67 ? 18.420 7.676 -28.948 1.00 95.38 67 MET A N 1
ATOM 542 C CA . MET A 1 67 ? 17.023 8.000 -28.652 1.00 95.38 67 MET A CA 1
ATOM 543 C C . MET A 1 67 ? 16.329 6.857 -27.910 1.00 95.38 67 MET A C 1
ATOM 545 O O . MET A 1 67 ? 15.738 7.095 -26.861 1.00 95.38 67 MET A O 1
ATOM 549 N N . ARG A 1 68 ? 16.498 5.605 -28.357 1.00 94.00 68 ARG A N 1
ATOM 550 C CA . ARG A 1 68 ? 15.948 4.426 -27.665 1.00 94.00 68 ARG A CA 1
ATOM 551 C C . ARG A 1 68 ? 16.446 4.321 -26.220 1.00 94.00 68 ARG A C 1
ATOM 553 O O . ARG A 1 68 ? 15.642 4.177 -25.305 1.00 94.00 68 ARG A O 1
ATOM 560 N N .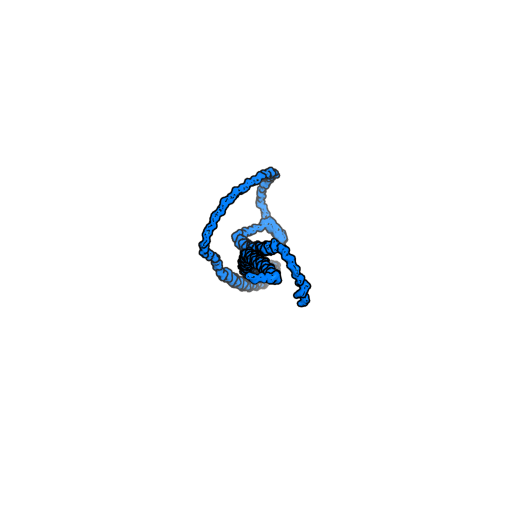 ARG A 1 69 ? 17.754 4.489 -25.978 1.00 94.50 69 ARG A N 1
ATOM 561 C CA . ARG A 1 69 ? 18.313 4.509 -24.608 1.00 94.50 69 ARG A CA 1
ATOM 562 C C . ARG A 1 69 ? 17.749 5.647 -23.757 1.00 94.50 69 ARG A C 1
ATOM 564 O O . ARG A 1 69 ? 17.585 5.479 -22.553 1.00 94.50 69 ARG A O 1
ATOM 571 N N . GLN A 1 70 ? 17.480 6.807 -24.352 1.00 96.88 70 GLN A N 1
ATOM 572 C CA . GLN A 1 70 ? 16.870 7.925 -23.637 1.00 96.88 70 GLN A CA 1
ATOM 573 C C . GLN A 1 70 ? 15.426 7.610 -23.231 1.00 96.88 70 GLN A C 1
ATOM 575 O O . GLN A 1 70 ? 15.064 7.877 -22.087 1.00 96.88 70 GLN A O 1
ATOM 580 N N . THR A 1 71 ? 14.636 7.002 -24.118 1.00 94.06 71 THR A N 1
ATOM 581 C CA . THR A 1 71 ? 13.274 6.542 -23.809 1.00 94.06 71 THR A CA 1
ATOM 582 C C . THR A 1 71 ? 13.278 5.507 -22.686 1.00 94.06 71 THR A C 1
ATOM 584 O O . THR A 1 71 ? 12.525 5.656 -21.726 1.00 94.06 71 THR A O 1
ATOM 587 N N . ILE A 1 72 ? 14.185 4.524 -22.740 1.00 93.69 72 ILE A N 1
ATOM 588 C CA . ILE A 1 72 ? 14.337 3.510 -21.683 1.00 93.69 72 ILE A CA 1
ATOM 589 C C . ILE A 1 72 ? 14.602 4.180 -20.329 1.00 93.69 72 ILE A C 1
ATOM 591 O O . ILE A 1 72 ? 13.869 3.932 -19.379 1.00 93.69 72 ILE A O 1
ATOM 595 N N . ARG A 1 73 ? 15.554 5.121 -20.249 1.00 95.62 73 ARG A N 1
ATOM 596 C CA . ARG A 1 73 ? 15.843 5.853 -18.998 1.00 95.62 73 ARG A CA 1
ATOM 597 C C . ARG A 1 73 ? 14.654 6.659 -18.477 1.00 95.62 73 ARG A C 1
ATOM 599 O O . ARG A 1 73 ? 14.461 6.771 -17.269 1.00 95.62 73 ARG A O 1
ATOM 606 N N . GLN A 1 74 ? 13.868 7.264 -19.368 1.00 95.75 74 GLN A N 1
ATOM 607 C CA . GLN A 1 74 ? 12.662 7.991 -18.963 1.00 95.75 74 GLN A CA 1
ATOM 608 C C . GLN A 1 74 ? 11.608 7.043 -18.389 1.00 95.75 74 GLN A C 1
ATOM 610 O O . GLN A 1 74 ? 10.970 7.379 -17.391 1.00 95.75 74 GLN A O 1
ATOM 615 N N . ASN A 1 75 ? 11.445 5.864 -18.986 1.00 93.00 75 ASN A N 1
ATOM 616 C CA . ASN A 1 75 ? 10.527 4.847 -18.490 1.00 93.00 75 ASN A CA 1
ATOM 617 C C . ASN A 1 75 ? 11.008 4.262 -17.156 1.00 93.00 75 ASN A C 1
ATOM 619 O O . ASN A 1 75 ? 10.219 4.195 -16.219 1.00 93.00 75 ASN A O 1
ATOM 623 N N . GLU A 1 76 ? 12.302 3.965 -17.009 1.00 92.62 76 GLU A N 1
ATOM 624 C CA . GLU A 1 76 ? 12.904 3.551 -15.732 1.00 92.62 76 GLU A CA 1
ATOM 625 C C . GLU A 1 76 ? 12.625 4.569 -14.616 1.00 92.62 76 GLU A C 1
ATOM 627 O O . GLU A 1 76 ? 12.220 4.199 -13.511 1.00 92.62 76 GLU A O 1
ATOM 632 N N . TYR A 1 77 ? 12.768 5.867 -14.908 1.00 96.12 77 TYR A N 1
ATOM 633 C CA . TYR A 1 77 ? 12.463 6.929 -13.949 1.00 96.12 77 TYR A CA 1
ATOM 634 C C . TYR A 1 77 ? 10.975 6.971 -13.568 1.00 96.12 77 TYR A C 1
ATOM 636 O O . TYR A 1 77 ? 10.642 7.101 -12.388 1.00 96.12 77 TYR A O 1
ATOM 644 N N . LYS A 1 78 ? 10.064 6.825 -14.542 1.00 94.31 78 LYS A N 1
ATOM 645 C CA . LYS A 1 78 ? 8.616 6.767 -14.280 1.00 94.31 78 LYS A CA 1
ATOM 646 C C . LYS A 1 78 ? 8.255 5.574 -13.398 1.00 94.31 78 LYS A C 1
ATOM 648 O O . LYS A 1 78 ? 7.557 5.765 -12.404 1.00 94.31 78 LYS A O 1
ATOM 653 N N . VAL A 1 79 ? 8.766 4.385 -13.723 1.00 93.25 79 VAL A N 1
ATOM 654 C CA . VAL A 1 79 ? 8.541 3.157 -12.946 1.00 93.25 79 VAL A CA 1
ATOM 655 C C . VAL A 1 79 ? 9.066 3.323 -11.522 1.00 93.25 79 VAL A C 1
ATOM 657 O O . VAL A 1 79 ? 8.357 3.022 -10.567 1.00 93.25 79 VAL A O 1
ATOM 660 N N . THR A 1 80 ? 10.266 3.884 -11.358 1.00 93.75 80 THR A N 1
ATOM 661 C CA . THR A 1 80 ? 10.846 4.138 -10.030 1.00 93.75 80 THR A CA 1
ATOM 662 C C . THR A 1 80 ? 9.983 5.106 -9.215 1.00 93.75 80 THR A C 1
ATOM 664 O O . THR A 1 80 ? 9.698 4.842 -8.050 1.00 93.75 80 THR A O 1
ATOM 667 N N . SER A 1 81 ? 9.491 6.189 -9.830 1.00 95.25 81 SER A N 1
ATOM 668 C CA . SER A 1 81 ? 8.596 7.145 -9.159 1.00 95.25 81 SER A CA 1
ATOM 669 C C . SER A 1 81 ? 7.244 6.528 -8.784 1.00 95.25 81 SER A C 1
ATOM 671 O O . SER A 1 81 ? 6.700 6.836 -7.723 1.00 95.25 81 SER A O 1
ATOM 673 N N . GLN A 1 82 ? 6.679 5.665 -9.632 1.00 93.00 82 GLN A N 1
ATOM 674 C CA . GLN A 1 82 ? 5.451 4.935 -9.308 1.00 93.00 82 GLN A CA 1
ATOM 675 C C . GLN A 1 82 ? 5.670 3.979 -8.132 1.00 93.00 82 GLN A C 1
ATOM 677 O O . GLN A 1 82 ? 4.847 3.937 -7.219 1.00 93.00 82 GLN A O 1
ATOM 682 N N . LEU A 1 83 ? 6.796 3.264 -8.122 1.00 92.50 83 LEU A N 1
ATOM 683 C CA . LEU A 1 83 ? 7.147 2.340 -7.051 1.00 92.50 83 LEU A CA 1
ATOM 684 C C . LEU A 1 83 ? 7.355 3.070 -5.715 1.00 92.50 83 LEU A C 1
ATOM 686 O O . LEU A 1 83 ? 6.880 2.608 -4.681 1.00 92.50 83 LEU A O 1
ATOM 690 N N . GLU A 1 84 ? 7.987 4.243 -5.733 1.00 95.88 84 GLU A N 1
ATOM 691 C CA . GLU A 1 84 ? 8.140 5.097 -4.550 1.00 95.88 84 GLU A CA 1
ATOM 692 C C . GLU A 1 84 ? 6.779 5.532 -3.979 1.00 95.88 84 GLU A C 1
ATOM 694 O O . GLU A 1 84 ? 6.538 5.403 -2.778 1.00 95.88 84 GLU A O 1
ATOM 699 N N . ARG A 1 85 ? 5.842 5.964 -4.837 1.00 93.25 85 ARG A N 1
ATOM 700 C CA . ARG A 1 85 ? 4.470 6.296 -4.407 1.00 93.25 85 ARG A CA 1
ATOM 701 C C . ARG A 1 85 ? 3.742 5.087 -3.834 1.00 93.25 85 ARG A C 1
ATOM 703 O O . ARG A 1 85 ? 3.054 5.223 -2.826 1.00 93.25 85 ARG A O 1
ATOM 710 N N . PHE A 1 86 ? 3.901 3.920 -4.454 1.00 94.56 86 PHE A N 1
ATOM 711 C CA . PHE A 1 86 ? 3.326 2.675 -3.958 1.00 94.56 86 PHE A CA 1
ATOM 712 C C . PHE A 1 86 ? 3.846 2.347 -2.550 1.00 94.56 86 PHE A C 1
ATOM 714 O O . PHE A 1 86 ? 3.050 2.091 -1.645 1.00 94.56 86 PHE A O 1
ATOM 721 N N . PHE A 1 87 ? 5.158 2.439 -2.318 1.00 95.00 87 PHE A N 1
ATOM 722 C CA . PHE A 1 87 ? 5.728 2.212 -0.989 1.00 95.00 87 PHE A CA 1
ATOM 723 C C . PHE A 1 87 ? 5.227 3.216 0.051 1.00 95.00 87 PHE A C 1
ATOM 725 O O . PHE A 1 87 ? 4.913 2.822 1.174 1.00 95.00 87 PHE A O 1
ATOM 732 N N . GLU A 1 88 ? 5.070 4.487 -0.317 1.00 95.94 88 GLU A N 1
ATOM 733 C CA . GLU A 1 88 ? 4.498 5.489 0.584 1.00 95.94 88 GLU A CA 1
ATOM 734 C C . GLU A 1 88 ? 3.029 5.177 0.922 1.00 95.94 88 GLU A C 1
ATOM 736 O O . GLU A 1 88 ? 2.620 5.272 2.080 1.00 95.94 88 GLU A O 1
ATOM 741 N N . THR A 1 89 ? 2.227 4.724 -0.051 1.00 92.19 89 THR A N 1
ATOM 742 C CA . THR A 1 89 ? 0.851 4.275 0.227 1.00 92.19 89 THR A CA 1
ATOM 743 C C . THR A 1 89 ? 0.808 3.048 1.137 1.00 92.19 89 THR A C 1
ATOM 745 O O . THR A 1 89 ? 0.017 3.029 2.078 1.00 92.19 89 THR A O 1
ATOM 748 N N . MET A 1 90 ? 1.695 2.070 0.931 1.00 91.69 90 MET A N 1
ATOM 749 C CA . MET A 1 90 ? 1.801 0.881 1.785 1.00 91.69 90 MET A CA 1
ATOM 750 C C . MET A 1 90 ? 2.180 1.243 3.221 1.00 91.69 90 MET A C 1
ATOM 752 O O . MET A 1 90 ? 1.556 0.758 4.160 1.00 91.69 90 MET A O 1
ATOM 756 N N . LYS A 1 91 ? 3.131 2.162 3.402 1.00 95.62 91 LYS A N 1
ATOM 757 C CA . LYS A 1 91 ? 3.541 2.661 4.720 1.00 95.62 91 LYS A CA 1
ATOM 758 C C . LYS A 1 91 ? 2.411 3.393 5.447 1.00 95.62 91 LYS A C 1
ATOM 760 O O . LYS A 1 91 ? 2.273 3.284 6.663 1.00 95.62 91 LYS A O 1
ATOM 765 N N . ASN A 1 92 ? 1.594 4.151 4.718 1.00 93.81 92 ASN A N 1
ATOM 766 C CA . ASN A 1 92 ? 0.431 4.821 5.298 1.00 93.81 92 ASN A CA 1
ATOM 767 C C . ASN A 1 92 ? -0.674 3.827 5.679 1.00 93.81 92 ASN A C 1
ATOM 769 O O . ASN A 1 92 ? -1.275 3.975 6.742 1.00 93.81 92 ASN A O 1
ATOM 773 N N . LEU A 1 93 ? -0.897 2.789 4.868 1.00 94.06 93 LEU A N 1
ATOM 774 C CA . LEU A 1 93 ? -1.815 1.699 5.207 1.00 94.06 93 LEU A CA 1
ATOM 775 C C . LEU A 1 93 ? -1.343 0.916 6.435 1.00 94.06 93 LEU A C 1
ATOM 777 O O . LEU A 1 93 ? -2.150 0.635 7.313 1.00 94.06 93 LEU A O 1
ATOM 781 N N . GLU A 1 94 ? -0.050 0.611 6.537 1.00 94.62 94 GLU A N 1
ATOM 782 C CA . GLU A 1 94 ? 0.535 -0.065 7.700 1.00 94.62 94 GLU A CA 1
ATOM 783 C C . GLU A 1 94 ? 0.283 0.716 8.997 1.00 94.62 94 GLU A C 1
ATOM 785 O O . GLU A 1 94 ? -0.207 0.152 9.975 1.00 94.62 94 GLU A O 1
ATOM 790 N N . LYS A 1 95 ? 0.503 2.037 8.984 1.00 95.38 95 LYS A N 1
ATOM 791 C CA . LYS A 1 95 ? 0.176 2.910 10.124 1.00 95.38 95 LYS A CA 1
ATOM 792 C C . LYS A 1 95 ? -1.311 2.895 10.475 1.00 95.38 95 LYS A C 1
ATOM 794 O O . LYS A 1 95 ? -1.664 2.892 11.650 1.00 95.38 95 LYS A O 1
ATOM 799 N N . GLU A 1 96 ? -2.188 2.904 9.474 1.00 94.00 96 GLU A N 1
ATOM 800 C CA . GLU A 1 96 ? -3.637 2.832 9.686 1.00 94.00 96 GLU A CA 1
ATOM 801 C C . GLU A 1 96 ? -4.067 1.483 10.277 1.00 94.00 96 GLU A C 1
ATOM 803 O O . GLU A 1 96 ? -4.903 1.456 11.180 1.00 94.00 96 GLU A O 1
ATOM 808 N N . PHE A 1 97 ? -3.462 0.373 9.841 1.00 94.25 97 PHE A N 1
ATOM 809 C CA . PHE A 1 97 ? -3.690 -0.940 10.444 1.00 94.25 97 PHE A CA 1
ATOM 810 C C . PHE A 1 97 ? -3.219 -0.993 11.893 1.00 94.25 97 PHE A C 1
ATOM 812 O O . PHE A 1 97 ? -3.933 -1.523 12.740 1.00 94.25 97 PHE A O 1
ATOM 819 N N . GLN A 1 98 ? -2.062 -0.406 12.192 1.00 95.25 98 GLN A N 1
ATOM 820 C CA . GLN A 1 98 ? -1.541 -0.356 13.552 1.00 95.25 98 GLN A CA 1
ATOM 821 C C . GLN A 1 98 ? -2.443 0.478 14.469 1.00 95.25 98 GLN A C 1
ATOM 823 O O . GLN A 1 98 ? -2.835 0.002 15.531 1.00 95.25 98 GLN A O 1
ATOM 828 N N . ARG A 1 99 ? -2.903 1.646 14.001 1.00 95.31 99 ARG A N 1
ATOM 829 C CA . ARG A 1 99 ? -3.901 2.456 14.715 1.00 95.31 99 ARG A CA 1
ATOM 830 C C . ARG A 1 99 ? -5.207 1.692 14.946 1.00 95.31 99 ARG A C 1
ATOM 832 O O . ARG A 1 99 ? -5.807 1.801 16.008 1.00 95.31 99 ARG A O 1
ATOM 839 N N . MET A 1 100 ? -5.676 0.938 13.952 1.00 91.12 100 MET A N 1
ATOM 840 C CA . MET A 1 100 ? -6.902 0.149 14.085 1.00 91.12 100 MET A CA 1
ATOM 841 C C . MET A 1 100 ? -6.735 -1.002 15.083 1.00 91.12 100 MET A C 1
ATOM 843 O O . MET A 1 100 ? -7.672 -1.298 15.817 1.00 91.12 100 MET A O 1
ATOM 847 N N . ALA A 1 101 ? -5.563 -1.638 15.125 1.00 92.88 101 ALA A N 1
ATOM 848 C CA . ALA A 1 101 ? -5.257 -2.676 16.103 1.00 92.88 101 ALA A CA 1
ATOM 849 C C . ALA A 1 101 ? -5.260 -2.115 17.534 1.00 92.88 101 ALA A C 1
ATOM 851 O O . ALA A 1 101 ? -5.887 -2.708 18.408 1.00 92.88 101 ALA A O 1
ATOM 852 N N . GLU A 1 102 ? -4.651 -0.945 17.743 1.00 94.62 102 GLU A N 1
ATOM 853 C CA . GLU A 1 102 ? -4.693 -0.220 19.020 1.00 94.62 102 GLU A CA 1
ATOM 854 C C . GLU A 1 102 ? -6.137 0.144 19.417 1.00 94.62 102 GLU A C 1
ATOM 856 O O . GLU A 1 102 ? -6.549 -0.124 20.542 1.00 94.62 102 GLU A O 1
ATOM 861 N N . GLU A 1 103 ? -6.953 0.652 18.483 1.00 92.62 103 GLU A N 1
ATOM 862 C CA . GLU A 1 103 ? -8.367 0.981 18.739 1.00 92.62 103 GLU A CA 1
ATOM 863 C C . GLU A 1 103 ? -9.208 -0.262 19.098 1.00 92.62 103 GLU A C 1
ATOM 865 O O . GLU A 1 103 ? -10.124 -0.192 19.922 1.00 92.62 103 GLU A O 1
ATOM 870 N N . ILE A 1 104 ? -8.939 -1.410 18.465 1.00 90.06 104 ILE A N 1
ATOM 871 C CA . ILE A 1 104 ? -9.614 -2.675 18.790 1.00 90.06 104 ILE A CA 1
ATOM 872 C C . ILE A 1 104 ? -9.218 -3.136 20.191 1.00 90.06 104 ILE A C 1
ATOM 874 O O . ILE A 1 104 ? -10.102 -3.519 20.955 1.00 90.06 104 ILE A O 1
ATOM 878 N N . GLN A 1 105 ? -7.930 -3.063 20.531 1.00 95.19 105 GLN A N 1
ATOM 879 C CA . GLN A 1 105 ? -7.441 -3.427 21.856 1.00 95.19 105 GLN A CA 1
ATOM 880 C C . GLN A 1 105 ? -8.072 -2.545 22.942 1.00 95.19 105 GLN A C 1
ATOM 882 O O . GLN A 1 105 ? -8.606 -3.071 23.914 1.00 95.19 105 GLN A O 1
ATOM 887 N N . GLU A 1 106 ? -8.103 -1.224 22.750 1.00 94.19 106 GLU A N 1
ATOM 888 C CA . GLU A 1 106 ? -8.742 -0.289 23.687 1.00 94.19 106 GLU A CA 1
ATOM 889 C C . GLU A 1 106 ? -10.229 -0.630 23.893 1.00 94.19 106 GLU A C 1
ATOM 891 O O . GLU A 1 106 ? -10.732 -0.669 25.017 1.00 94.19 106 GLU A O 1
ATOM 896 N N . LYS A 1 107 ? -10.949 -0.952 22.810 1.00 88.94 107 LYS A N 1
ATOM 897 C CA . LYS A 1 107 ? -12.358 -1.373 22.885 1.00 88.94 107 LYS A CA 1
ATOM 898 C C . LYS A 1 107 ? -12.547 -2.708 23.593 1.00 88.94 107 LYS A C 1
ATOM 900 O O . LYS A 1 107 ? -13.547 -2.875 24.292 1.00 88.94 107 LYS A O 1
ATOM 905 N N . GLU A 1 108 ? -11.645 -3.660 23.387 1.00 89.88 108 GLU A N 1
ATOM 906 C CA . GLU A 1 108 ? -11.675 -4.957 24.061 1.00 89.88 108 GLU A CA 1
ATOM 907 C C . GLU A 1 108 ? -11.439 -4.794 25.566 1.00 89.88 108 GLU A C 1
ATOM 909 O O . GLU A 1 108 ? -12.198 -5.340 26.369 1.00 89.88 108 GLU A O 1
ATOM 914 N N . GLU A 1 109 ? -10.467 -3.966 25.952 1.00 94.25 109 GLU A N 1
ATOM 915 C CA . GLU A 1 109 ? -10.213 -3.606 27.347 1.00 94.25 109 GLU A CA 1
ATOM 916 C C . GLU A 1 109 ? -11.436 -2.913 27.968 1.00 94.25 109 GLU A C 1
ATOM 918 O O . GLU A 1 109 ? -11.922 -3.345 29.016 1.00 94.25 109 GLU A O 1
ATOM 923 N N . ALA A 1 110 ? -12.029 -1.926 27.289 1.00 89.06 110 ALA A N 1
ATOM 924 C CA . ALA A 1 110 ? -13.235 -1.245 27.760 1.00 89.06 110 ALA A CA 1
ATOM 925 C C . ALA A 1 110 ? -14.432 -2.201 27.934 1.00 89.06 110 ALA A C 1
ATOM 927 O O . ALA A 1 110 ? -15.169 -2.119 28.924 1.00 89.06 110 ALA A O 1
ATOM 928 N N . LEU A 1 111 ? -14.627 -3.138 27.000 1.00 84.56 111 LEU A N 1
ATOM 929 C CA . LEU A 1 111 ? -15.699 -4.133 27.077 1.00 84.56 111 LEU A CA 1
ATOM 930 C C . LEU A 1 111 ? -15.448 -5.135 28.209 1.00 84.56 111 LEU A C 1
ATOM 932 O O . LEU A 1 111 ? -16.378 -5.469 28.942 1.00 84.56 111 LEU A O 1
ATOM 936 N N . SER A 1 112 ? -14.197 -5.553 28.411 1.00 92.44 112 SER A N 1
ATOM 937 C CA . SER A 1 112 ? -13.786 -6.389 29.543 1.00 92.44 112 SER A CA 1
ATOM 938 C C . SER A 1 112 ? -14.102 -5.715 30.884 1.00 92.44 112 SER A C 1
ATOM 940 O O . SER A 1 112 ? -14.722 -6.320 31.764 1.00 92.44 112 SER A O 1
ATOM 942 N N . MET A 1 113 ? -13.797 -4.419 31.017 1.00 91.12 113 MET A N 1
ATOM 943 C CA . MET A 1 113 ? -14.148 -3.640 32.208 1.00 91.12 113 MET A CA 1
ATOM 944 C C . MET A 1 113 ? -15.662 -3.543 32.424 1.00 91.12 113 MET A C 1
ATOM 946 O O . MET A 1 113 ? -16.140 -3.663 33.556 1.00 91.12 113 MET A O 1
ATOM 950 N N . GLN A 1 114 ? -16.435 -3.358 31.351 1.00 84.19 114 GLN A N 1
ATOM 951 C CA . GLN A 1 114 ? -17.894 -3.333 31.425 1.00 84.19 114 GLN A CA 1
ATOM 952 C C . GLN A 1 114 ? -18.460 -4.682 31.889 1.00 84.19 114 GLN A C 1
ATOM 954 O O . GLN A 1 114 ? -19.341 -4.705 32.750 1.00 84.19 114 GLN A O 1
ATOM 959 N N . VAL A 1 115 ? -17.942 -5.797 31.365 1.00 83.56 115 VAL A N 1
ATOM 960 C CA . VAL A 1 115 ? -18.344 -7.148 31.781 1.00 83.56 115 VAL A CA 1
ATOM 961 C C . VAL A 1 115 ? -18.070 -7.350 33.270 1.00 83.56 115 VAL A C 1
ATOM 963 O O . VAL A 1 115 ? -18.994 -7.708 34.003 1.00 83.56 115 VAL A O 1
ATOM 966 N N . ALA A 1 116 ? -16.868 -7.013 33.747 1.00 88.56 116 ALA A N 1
ATOM 967 C CA . ALA A 1 116 ? -16.517 -7.113 35.166 1.00 88.56 116 ALA A CA 1
ATOM 968 C C . ALA A 1 116 ? -17.462 -6.291 36.065 1.00 88.56 116 ALA A C 1
ATOM 970 O O . ALA A 1 116 ? -17.875 -6.734 37.139 1.00 88.56 116 ALA A O 1
ATOM 971 N N . LEU A 1 117 ? -17.866 -5.100 35.612 1.00 84.94 117 LEU A N 1
ATOM 972 C CA . LEU A 1 117 ? -18.813 -4.254 36.334 1.00 84.94 117 LEU A CA 1
ATOM 973 C C . LEU A 1 117 ? -20.223 -4.857 36.377 1.00 84.94 117 LEU A C 1
ATOM 975 O O . LEU A 1 117 ? -20.874 -4.834 37.425 1.00 84.94 117 LEU A O 1
ATOM 979 N N . THR A 1 118 ? -20.694 -5.424 35.263 1.00 78.94 118 THR A N 1
ATOM 980 C CA . THR A 1 118 ? -21.994 -6.110 35.219 1.00 78.94 118 THR A CA 1
ATOM 981 C C . THR A 1 118 ? -22.015 -7.368 36.078 1.00 78.94 118 THR A C 1
ATOM 983 O O . THR A 1 118 ? -23.007 -7.612 36.762 1.00 78.94 118 THR A O 1
ATOM 986 N N . GLU A 1 119 ? -20.916 -8.124 36.120 1.00 85.12 119 GLU A N 1
ATOM 987 C CA . GLU A 1 119 ? -20.779 -9.296 36.982 1.00 85.12 119 GLU A CA 1
ATOM 988 C C . GLU A 1 119 ? -20.844 -8.898 38.458 1.00 85.12 119 GLU A C 1
ATOM 990 O O . GLU A 1 119 ? -21.610 -9.482 39.227 1.00 85.12 119 GLU A O 1
ATOM 995 N N . LYS A 1 120 ? -20.134 -7.833 38.848 1.00 86.62 120 LYS A N 1
ATOM 996 C CA . LYS A 1 120 ? -20.197 -7.309 40.216 1.00 86.62 120 LYS A CA 1
ATOM 997 C C . LYS A 1 120 ? -21.606 -6.836 40.586 1.00 86.62 120 LYS A C 1
ATOM 999 O O . LYS A 1 120 ? -22.083 -7.110 41.684 1.00 86.62 120 LYS A O 1
ATOM 1004 N N . SER A 1 121 ? -22.308 -6.170 39.668 1.00 80.00 121 SER A N 1
ATOM 1005 C CA . SER A 1 121 ? -23.709 -5.782 39.878 1.00 80.00 121 SER A CA 1
ATOM 1006 C C . SER A 1 121 ? -24.627 -7.002 40.037 1.00 80.00 121 SER A C 1
ATOM 1008 O O . SER A 1 121 ? -25.470 -7.016 40.934 1.00 80.00 121 SER A O 1
ATOM 1010 N N . ALA A 1 122 ? -24.437 -8.052 39.234 1.00 76.06 122 ALA A N 1
ATOM 1011 C CA . ALA A 1 122 ? -25.193 -9.296 39.356 1.00 76.06 122 ALA A CA 1
ATOM 1012 C C . ALA A 1 122 ? -24.950 -9.988 40.709 1.00 76.06 122 ALA A C 1
ATOM 1014 O O . ALA A 1 122 ? -25.904 -10.456 41.333 1.00 76.06 122 ALA A O 1
ATOM 1015 N N . GLN A 1 123 ? -23.708 -9.986 41.207 1.00 85.44 123 GLN A N 1
ATOM 1016 C CA . GLN A 1 123 ? -23.378 -10.485 42.547 1.00 85.44 123 GLN A CA 1
ATOM 1017 C C . GLN A 1 123 ? -24.129 -9.709 43.641 1.00 85.44 123 GLN A C 1
ATOM 1019 O O . GLN A 1 123 ? -24.703 -10.323 44.539 1.00 85.44 123 GLN A O 1
ATOM 1024 N N . GLN A 1 124 ? -24.218 -8.377 43.540 1.00 83.44 124 GLN A N 1
ATOM 1025 C CA . GLN A 1 124 ? -24.993 -7.571 44.494 1.00 83.44 124 GLN A CA 1
ATOM 1026 C C . GLN A 1 124 ? -26.489 -7.894 44.466 1.00 83.44 124 GLN A C 1
ATOM 1028 O O . GLN A 1 124 ? -27.115 -8.019 45.519 1.00 83.44 124 GLN A O 1
ATOM 1033 N N . VAL A 1 125 ? -27.068 -8.067 43.275 1.00 78.38 125 VAL A N 1
ATOM 1034 C CA . VAL A 1 125 ? -28.476 -8.468 43.133 1.00 78.38 125 VAL A CA 1
ATOM 1035 C C . VAL A 1 125 ? -28.711 -9.847 43.751 1.00 78.38 125 VAL A C 1
ATOM 1037 O O . VAL A 1 125 ? -29.711 -10.039 44.440 1.00 78.38 125 VAL A O 1
ATOM 1040 N N . ALA A 1 126 ? -27.782 -10.790 43.573 1.00 75.31 126 ALA A N 1
ATOM 1041 C CA . ALA A 1 126 ? -27.865 -12.108 44.194 1.00 75.31 126 ALA A CA 1
ATOM 1042 C C . ALA A 1 126 ? -27.817 -12.028 45.731 1.00 75.31 126 ALA A C 1
ATOM 1044 O O . ALA A 1 126 ? -28.625 -12.676 46.398 1.00 75.31 126 ALA A O 1
ATOM 1045 N N . ILE A 1 127 ? -26.936 -11.193 46.299 1.00 85.44 127 ILE A N 1
ATOM 1046 C CA . ILE A 1 127 ? -26.869 -10.954 47.750 1.00 85.44 127 ILE A CA 1
ATOM 1047 C C . ILE A 1 127 ? -28.199 -10.390 48.265 1.00 85.44 127 ILE A C 1
ATOM 1049 O O . ILE A 1 127 ? -28.758 -10.930 49.218 1.00 85.44 127 ILE A O 1
ATOM 1053 N N . LEU A 1 128 ? -28.746 -9.358 47.611 1.00 83.44 128 LEU A N 1
ATOM 1054 C CA . LEU A 1 128 ? -30.033 -8.762 47.991 1.00 83.44 128 LEU A CA 1
ATOM 1055 C C . LEU A 1 128 ? -31.197 -9.757 47.867 1.00 83.44 128 LEU A C 1
ATOM 1057 O O . LEU A 1 128 ? -32.068 -9.790 48.732 1.00 83.44 128 LEU A O 1
ATOM 1061 N N . SER A 1 129 ? -31.206 -10.591 46.826 1.00 77.06 129 SER A N 1
ATOM 1062 C CA . SER A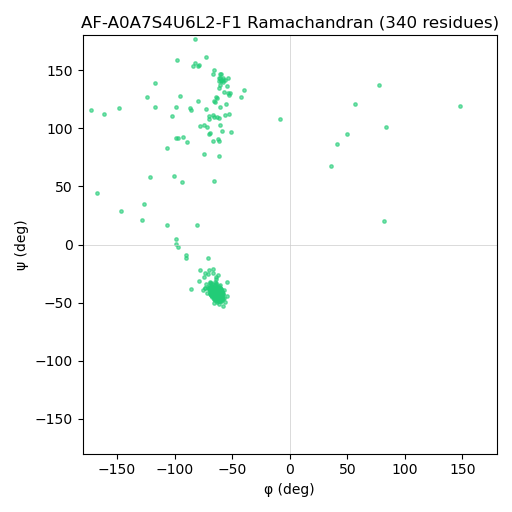 1 129 ? -32.225 -11.629 46.638 1.00 77.06 129 SER A CA 1
ATOM 1063 C C . SER A 1 129 ? -32.180 -12.678 47.750 1.00 77.06 129 SER A C 1
ATOM 1065 O O . SER A 1 129 ? -33.222 -13.036 48.297 1.00 77.06 129 SER A O 1
ATOM 1067 N N . ASN A 1 130 ? -30.983 -13.149 48.114 1.00 82.69 130 ASN A N 1
ATOM 1068 C CA . ASN A 1 130 ? -30.805 -14.092 49.220 1.00 82.69 130 ASN A CA 1
ATOM 1069 C C . ASN A 1 130 ? -31.249 -13.475 50.550 1.00 82.69 130 ASN A C 1
ATOM 1071 O O . ASN A 1 130 ? -31.889 -14.148 51.357 1.00 82.69 130 ASN A O 1
ATOM 1075 N N . LEU A 1 131 ? -30.958 -12.186 50.749 1.00 84.94 131 LEU A N 1
ATOM 1076 C CA . LEU A 1 131 ? -31.376 -11.442 51.929 1.00 84.94 131 LEU A CA 1
ATOM 1077 C C . LEU A 1 131 ? -32.897 -11.384 52.060 1.00 84.94 131 LEU A C 1
ATOM 1079 O O . LEU A 1 131 ? -33.444 -11.753 53.094 1.00 84.94 131 LEU A O 1
ATOM 1083 N N . LEU A 1 132 ? -33.576 -10.979 50.985 1.00 79.94 132 LEU A N 1
ATOM 1084 C CA . LEU A 1 132 ? -35.033 -10.889 50.945 1.00 79.94 132 LEU A CA 1
ATOM 1085 C C . LEU A 1 132 ? -35.698 -12.253 51.148 1.00 79.94 132 LEU A C 1
ATOM 1087 O O . LEU A 1 132 ? -36.713 -12.327 51.837 1.00 79.94 132 LEU A O 1
ATOM 1091 N N . SER A 1 133 ? -35.123 -13.324 50.590 1.00 79.19 133 SER A N 1
ATOM 1092 C CA . SER A 1 133 ? -35.614 -14.687 50.816 1.00 79.19 133 SER A CA 1
ATOM 1093 C C . SER A 1 133 ? -35.505 -15.074 52.291 1.00 79.19 133 SER A C 1
ATOM 1095 O O . SER A 1 133 ? -36.500 -15.492 52.875 1.00 79.19 133 SER A O 1
ATOM 1097 N N . LYS A 1 134 ? -34.338 -14.852 52.916 1.00 88.44 134 LYS A N 1
ATOM 1098 C CA . LYS A 1 134 ? -34.111 -15.141 54.341 1.00 88.44 134 LYS A CA 1
ATOM 1099 C C . LYS A 1 134 ? -35.093 -14.374 55.233 1.00 88.44 134 LYS A C 1
ATOM 1101 O O . LYS A 1 134 ? -35.732 -14.972 56.095 1.00 88.44 134 LYS A O 1
ATOM 1106 N N . THR A 1 135 ? -35.274 -13.074 54.990 1.00 82.69 135 THR A N 1
ATOM 1107 C CA . THR A 1 135 ? -36.249 -12.263 55.737 1.00 82.69 135 THR A CA 1
ATOM 1108 C C . THR A 1 135 ? -37.683 -12.751 55.511 1.00 82.69 135 THR A C 1
ATOM 1110 O O . THR A 1 135 ? -38.491 -12.748 56.438 1.00 82.69 135 THR A O 1
ATOM 1113 N N . GLY A 1 136 ? -38.020 -13.178 54.290 1.00 78.69 136 GLY A N 1
ATOM 1114 C CA . GLY A 1 136 ? -39.314 -13.783 53.975 1.00 78.69 136 GLY A CA 1
ATOM 1115 C C . GLY A 1 136 ? -39.588 -15.034 54.809 1.00 78.69 136 GLY A C 1
ATOM 1116 O O . GLY A 1 136 ? -40.660 -15.145 55.407 1.00 78.69 136 GLY A O 1
ATOM 1117 N N . ASP A 1 137 ? -38.600 -15.924 54.911 1.00 84.94 137 ASP A N 1
ATOM 1118 C CA . ASP A 1 137 ? -38.681 -17.145 55.717 1.00 84.94 137 ASP A CA 1
ATOM 1119 C C . ASP A 1 137 ? -38.828 -16.824 57.217 1.00 84.94 137 ASP A C 1
ATOM 1121 O O . ASP A 1 137 ? -39.682 -17.389 57.905 1.00 84.94 137 ASP A O 1
ATOM 1125 N N . GLU A 1 138 ? -38.056 -15.861 57.731 1.00 88.19 138 GLU A N 1
ATOM 1126 C CA . GLU A 1 138 ? -38.129 -15.412 59.129 1.00 88.19 138 GLU A CA 1
ATOM 1127 C C . GLU A 1 138 ? -39.478 -14.754 59.460 1.00 88.19 138 GLU A C 1
ATOM 1129 O O . GLU A 1 138 ? -40.067 -15.048 60.504 1.00 88.19 138 GLU A O 1
ATOM 1134 N N . MET A 1 139 ? -40.024 -13.929 58.559 1.00 76.19 139 MET A N 1
ATOM 1135 C CA . MET A 1 139 ? -41.382 -13.388 58.687 1.00 76.19 139 MET A CA 1
ATOM 1136 C C . MET A 1 139 ? -42.452 -14.481 58.649 1.00 76.19 139 MET A C 1
ATOM 1138 O O . MET A 1 139 ? -43.426 -14.396 59.398 1.00 76.19 139 MET A O 1
ATOM 1142 N N . GLY A 1 140 ? -42.280 -15.509 57.816 1.00 79.69 140 GLY A N 1
ATOM 1143 C CA . GLY A 1 140 ? -43.158 -16.678 57.787 1.00 79.69 140 GLY A CA 1
ATOM 1144 C C . GLY A 1 140 ? -43.185 -17.409 59.130 1.00 79.69 140 GLY A C 1
ATOM 1145 O O . GLY A 1 140 ? -44.260 -17.684 59.662 1.00 79.69 140 GLY A O 1
ATOM 1146 N N . ASN A 1 141 ? -42.014 -17.637 59.728 1.00 87.38 141 ASN A N 1
ATOM 1147 C CA . ASN A 1 141 ? -41.894 -18.248 61.055 1.00 87.38 141 ASN A CA 1
ATOM 1148 C C . ASN A 1 141 ? -42.532 -17.376 62.146 1.00 87.38 141 ASN A C 1
ATOM 1150 O O . ASN A 1 141 ? -43.308 -17.871 62.957 1.00 87.38 141 ASN A O 1
ATOM 1154 N N . MET A 1 142 ? -42.276 -16.066 62.120 1.00 80.81 142 MET A N 1
ATOM 1155 C CA . MET A 1 142 ? -42.900 -15.100 63.029 1.00 80.81 142 MET A CA 1
ATOM 1156 C C . MET A 1 142 ? -44.430 -15.088 62.913 1.00 80.81 142 MET A C 1
ATOM 1158 O O . MET A 1 142 ? -45.132 -15.027 63.921 1.00 80.81 142 MET A O 1
ATOM 1162 N N . LYS A 1 143 ? -44.971 -15.167 61.695 1.00 80.00 143 LYS A N 1
ATOM 1163 C CA . LYS A 1 143 ? -46.417 -15.270 61.481 1.00 80.00 143 LYS A CA 1
ATOM 1164 C C . LYS A 1 143 ? -46.983 -16.545 62.116 1.00 80.00 143 LYS A C 1
ATOM 1166 O O . LYS A 1 143 ? -48.016 -16.468 62.773 1.00 80.00 143 LYS A O 1
ATOM 1171 N N . ASN A 1 144 ? -46.309 -17.682 61.948 1.00 83.56 144 ASN A N 1
ATOM 1172 C CA . ASN A 1 144 ? -46.730 -18.943 62.561 1.00 83.56 144 ASN A CA 1
ATOM 1173 C C . ASN A 1 144 ? -46.703 -18.852 64.098 1.00 83.56 144 ASN A C 1
ATOM 1175 O O . ASN A 1 144 ? -47.668 -19.259 64.739 1.00 83.56 144 ASN A O 1
ATOM 1179 N N . ASP A 1 145 ? -45.661 -18.248 64.684 1.00 83.88 145 ASP A N 1
ATOM 1180 C CA . ASP A 1 145 ? -45.579 -17.987 66.132 1.00 83.88 145 ASP A CA 1
ATOM 1181 C C . ASP A 1 145 ? -46.770 -17.126 66.614 1.00 83.88 145 ASP A C 1
ATOM 1183 O O . ASP A 1 145 ? -47.378 -17.416 67.645 1.00 83.88 145 ASP A O 1
ATOM 1187 N N . LEU A 1 146 ? -47.141 -16.085 65.855 1.00 79.06 146 LEU A N 1
ATOM 1188 C CA . LEU A 1 146 ? -48.320 -15.239 66.109 1.00 79.06 146 LEU A CA 1
ATOM 1189 C C . LEU A 1 146 ? -49.637 -16.016 66.056 1.00 79.06 146 LEU A C 1
ATOM 1191 O O . LEU A 1 146 ? -50.509 -15.794 66.893 1.00 79.06 146 LEU A O 1
ATOM 1195 N N . GLU A 1 147 ? -49.791 -16.909 65.085 1.00 78.25 147 GLU A N 1
ATOM 1196 C CA . GLU A 1 147 ? -50.997 -17.722 64.907 1.00 78.25 147 GLU A CA 1
ATOM 1197 C C . GLU A 1 147 ? -51.165 -18.742 66.049 1.00 78.25 147 GLU A C 1
ATOM 1199 O O . GLU A 1 147 ? -52.271 -18.920 66.568 1.00 78.25 147 GLU A O 1
ATOM 1204 N N . VAL A 1 148 ? -50.057 -19.322 66.529 1.00 83.00 148 VAL A N 1
ATOM 1205 C CA . VAL A 1 148 ? -50.024 -20.163 67.740 1.00 83.00 148 VAL A CA 1
ATOM 1206 C C . VAL A 1 148 ? -50.367 -19.342 68.987 1.00 83.00 148 VAL A C 1
ATOM 1208 O O . VAL A 1 148 ? -51.220 -19.738 69.778 1.00 83.00 148 VAL A O 1
ATOM 1211 N N . MET A 1 149 ? -49.782 -18.151 69.149 1.00 75.75 149 MET A N 1
ATOM 1212 C CA . MET A 1 149 ? -50.099 -17.281 70.289 1.00 75.75 149 MET A CA 1
ATOM 1213 C C . MET A 1 149 ? -51.565 -16.827 70.309 1.00 75.75 149 MET A C 1
ATOM 1215 O O . MET A 1 149 ? -52.154 -16.701 71.383 1.00 75.75 149 MET A O 1
ATOM 1219 N N . ALA A 1 150 ? -52.155 -16.567 69.140 1.00 74.50 150 ALA A N 1
ATOM 1220 C CA . ALA A 1 150 ? -53.549 -16.153 69.010 1.00 74.50 150 ALA A CA 1
ATOM 1221 C C . ALA A 1 150 ? -54.546 -17.277 69.338 1.00 74.50 150 ALA A C 1
ATOM 1223 O O . ALA A 1 150 ? -55.695 -16.985 69.662 1.00 74.50 150 ALA A O 1
ATOM 1224 N N . SER A 1 151 ? -54.122 -18.543 69.265 1.00 79.50 151 SER A N 1
ATOM 1225 C CA . SER A 1 151 ? -54.967 -19.703 69.566 1.00 79.50 151 SER A CA 1
ATOM 1226 C C . SER A 1 151 ? -54.926 -20.140 71.043 1.00 79.50 151 SER A C 1
ATOM 1228 O O . SER A 1 151 ? -55.801 -20.889 71.473 1.00 79.50 151 SER A O 1
ATOM 1230 N N . GLU A 1 152 ? -53.993 -19.627 71.854 1.00 77.94 152 GLU A N 1
ATOM 1231 C CA . GLU A 1 152 ? -53.897 -19.889 73.300 1.00 77.94 152 GLU A CA 1
ATOM 1232 C C . GLU A 1 152 ? -54.528 -18.748 74.140 1.00 77.94 152 GLU A C 1
ATOM 1234 O O . GLU A 1 152 ? -53.879 -17.762 74.507 1.00 77.94 152 GLU A O 1
ATOM 1239 N N . GLU A 1 153 ? -55.820 -18.875 74.474 1.00 59.91 153 GLU A N 1
ATOM 1240 C CA . GLU A 1 153 ? -56.574 -17.934 75.325 1.00 59.91 153 GLU A CA 1
ATOM 1241 C C . GLU A 1 153 ? -56.198 -18.061 76.821 1.00 59.91 153 GLU A C 1
ATOM 1243 O O . GLU A 1 153 ? -56.927 -18.632 77.629 1.00 59.91 153 GLU A O 1
ATOM 1248 N N . GLY A 1 154 ? -55.055 -17.499 77.226 1.00 57.50 154 GLY A N 1
ATOM 1249 C CA . GLY A 1 154 ? -54.755 -17.239 78.643 1.00 57.50 154 GLY A CA 1
ATOM 1250 C C . GLY A 1 154 ? -53.271 -17.333 79.004 1.00 57.50 154 GLY A C 1
ATOM 1251 O O . GLY A 1 154 ? -52.683 -18.398 78.907 1.00 57.50 154 GLY A O 1
ATOM 1252 N N . ASN A 1 155 ? -52.687 -16.231 79.496 1.00 61.25 155 ASN A N 1
ATOM 1253 C CA . ASN A 1 155 ? -51.284 -16.062 79.946 1.00 61.25 155 ASN A CA 1
ATOM 1254 C C . ASN A 1 155 ? -50.175 -15.786 78.903 1.00 61.25 155 ASN A C 1
ATOM 1256 O O . ASN A 1 155 ? -48.995 -15.857 79.235 1.00 61.25 155 ASN A O 1
ATOM 1260 N N . ASN A 1 156 ? -50.491 -15.305 77.698 1.00 65.00 156 ASN A N 1
ATOM 1261 C CA . ASN A 1 156 ? -49.486 -15.126 76.631 1.00 65.00 156 ASN A CA 1
ATOM 1262 C C . ASN A 1 156 ? -48.593 -13.858 76.670 1.00 65.00 156 ASN A C 1
ATOM 1264 O O . ASN A 1 156 ? -47.943 -13.520 75.681 1.00 65.00 156 ASN A O 1
ATOM 1268 N N . LYS A 1 157 ? -48.504 -13.137 77.798 1.00 73.88 157 LYS A N 1
ATOM 1269 C CA . LYS A 1 157 ? -47.715 -11.884 77.880 1.00 73.88 157 LYS A CA 1
ATOM 1270 C C . LYS A 1 157 ? -46.217 -12.081 77.610 1.00 73.88 157 LYS A C 1
ATOM 1272 O O . LYS A 1 157 ? -45.598 -11.218 76.993 1.00 73.88 157 LYS A O 1
ATOM 1277 N N . GLU A 1 158 ? -45.647 -13.186 78.081 1.00 79.31 158 GLU A N 1
ATOM 1278 C CA . GLU A 1 158 ? -44.224 -13.505 77.901 1.00 79.31 158 GLU A CA 1
ATOM 1279 C C . GLU A 1 158 ? -43.909 -13.821 76.430 1.00 79.31 158 GLU A C 1
ATOM 1281 O O . GLU A 1 158 ? -42.952 -13.293 75.868 1.00 79.31 158 GLU A O 1
ATOM 1286 N N . ASN A 1 159 ? -44.780 -14.594 75.773 1.00 77.88 159 ASN A N 1
ATOM 1287 C CA . ASN A 1 159 ? -44.627 -14.977 74.370 1.00 77.88 159 ASN A CA 1
ATOM 1288 C C . ASN A 1 159 ? -44.745 -13.771 73.428 1.00 77.88 159 ASN A C 1
ATOM 1290 O O . ASN A 1 159 ? -43.925 -13.620 72.523 1.00 77.88 159 ASN A O 1
ATOM 1294 N N . VAL A 1 160 ? -45.672 -12.844 73.699 1.00 77.25 160 VAL A N 1
ATOM 1295 C CA . VAL A 1 160 ? -45.783 -11.582 72.942 1.00 77.25 160 VAL A CA 1
ATOM 1296 C C . VAL A 1 160 ? -44.528 -10.720 73.103 1.00 77.25 160 VAL A C 1
ATOM 1298 O O . VAL A 1 160 ? -44.070 -10.111 72.137 1.00 77.25 160 VAL A O 1
ATOM 1301 N N . LYS A 1 161 ? -43.935 -10.682 74.303 1.00 78.25 161 LYS A N 1
ATOM 1302 C CA . LYS A 1 161 ? -42.700 -9.928 74.550 1.00 78.25 161 LYS A CA 1
ATOM 1303 C C . LYS A 1 161 ? -41.508 -10.541 73.804 1.00 78.25 161 LYS A C 1
ATOM 1305 O O . LYS A 1 161 ? -40.776 -9.808 73.146 1.00 78.25 161 LYS A O 1
ATOM 1310 N N . ASN A 1 162 ? -41.376 -11.870 73.829 1.00 80.06 162 ASN A N 1
ATOM 1311 C CA . ASN A 1 162 ? -40.371 -12.598 73.047 1.00 80.06 162 ASN A CA 1
ATOM 1312 C C . ASN A 1 162 ? -40.541 -12.373 71.541 1.00 80.06 162 ASN A C 1
ATOM 1314 O O . ASN A 1 162 ? -39.560 -12.185 70.825 1.00 80.06 162 ASN A O 1
ATOM 1318 N N . PHE A 1 163 ? -41.780 -12.365 71.051 1.00 81.56 163 PHE A N 1
ATOM 1319 C CA . PHE A 1 163 ? -42.072 -12.056 69.657 1.00 81.56 163 PHE A CA 1
ATOM 1320 C C . PHE A 1 163 ? -41.636 -10.636 69.285 1.00 81.56 163 PHE A C 1
ATOM 1322 O O . PHE A 1 163 ? -40.957 -10.433 68.281 1.00 81.56 163 PHE A O 1
ATOM 1329 N N . GLN A 1 164 ? -41.987 -9.654 70.118 1.00 78.12 164 GLN A N 1
ATOM 1330 C CA . GLN A 1 164 ? -41.635 -8.257 69.892 1.00 78.12 164 GLN A CA 1
ATOM 1331 C C . GLN A 1 164 ? -40.112 -8.046 69.873 1.00 78.12 164 GLN A C 1
ATOM 1333 O O . GLN A 1 164 ? -39.610 -7.292 69.041 1.00 78.12 164 GLN A O 1
ATOM 1338 N N . GLU A 1 165 ? -39.373 -8.741 70.741 1.00 83.44 165 GLU A N 1
ATOM 1339 C CA . GLU A 1 165 ? -37.908 -8.708 70.768 1.00 83.44 165 GLU A CA 1
ATOM 1340 C C . GLU A 1 165 ? -37.288 -9.364 69.524 1.00 83.44 165 GLU A C 1
ATOM 1342 O O . GLU A 1 165 ? -36.422 -8.764 68.887 1.00 83.44 165 GLU A O 1
ATOM 1347 N N . LYS A 1 166 ? -37.779 -10.542 69.106 1.00 82.69 166 LYS A N 1
ATOM 1348 C CA . LYS A 1 166 ? -37.350 -11.190 67.852 1.00 82.69 166 LYS A CA 1
ATOM 1349 C C . LYS A 1 166 ? -37.603 -10.301 66.633 1.00 82.69 166 LYS A C 1
ATOM 1351 O O . LYS A 1 166 ? -36.733 -10.187 65.775 1.00 82.69 166 LYS A O 1
ATOM 1356 N N . PHE A 1 167 ? -38.761 -9.644 66.575 1.00 81.06 167 PHE A N 1
ATOM 1357 C CA . PHE A 1 167 ? -39.113 -8.741 65.481 1.00 81.06 167 PHE A CA 1
ATOM 1358 C C . PHE A 1 167 ? -38.191 -7.515 65.423 1.00 81.06 167 PHE A C 1
ATOM 1360 O O . PHE A 1 167 ? -37.716 -7.154 64.347 1.00 81.06 167 PHE A O 1
ATOM 1367 N N . LEU A 1 168 ? -37.900 -6.893 66.571 1.00 78.50 168 LEU A N 1
ATOM 1368 C CA . LEU A 1 168 ? -36.976 -5.756 66.650 1.00 78.50 168 LEU A CA 1
ATOM 1369 C C . LEU A 1 168 ? -35.551 -6.148 66.247 1.00 78.50 168 LEU A C 1
ATOM 1371 O O . LEU A 1 168 ? -34.921 -5.425 65.474 1.00 78.50 168 LEU A O 1
ATOM 1375 N N . ASN A 1 169 ? -35.068 -7.305 66.708 1.00 84.25 169 ASN A N 1
ATOM 1376 C CA . ASN A 1 169 ? -33.756 -7.822 66.320 1.00 84.25 169 ASN A CA 1
ATOM 1377 C C . ASN A 1 169 ? -33.685 -8.097 64.814 1.00 84.25 169 ASN A C 1
ATOM 1379 O O . ASN A 1 169 ? -32.723 -7.684 64.169 1.00 84.25 169 ASN A O 1
ATOM 1383 N N . LEU A 1 170 ? -34.727 -8.706 64.235 1.00 82.81 170 LEU A N 1
ATOM 1384 C CA . LEU A 1 170 ? -34.799 -8.933 62.794 1.00 82.81 170 LEU A CA 1
ATOM 1385 C C . LEU A 1 170 ? -34.790 -7.616 62.010 1.00 82.81 170 LEU A C 1
ATOM 1387 O O . LEU A 1 170 ? -34.039 -7.469 61.049 1.00 82.81 170 LEU A O 1
ATOM 1391 N N . GLN A 1 171 ? -35.596 -6.637 62.427 1.00 77.00 171 GLN A N 1
ATOM 1392 C CA . GLN A 1 171 ? -35.641 -5.323 61.787 1.00 77.00 171 GLN A CA 1
ATOM 1393 C C . GLN A 1 171 ? -34.268 -4.632 61.826 1.00 77.00 171 GLN A C 1
ATOM 1395 O O . GLN A 1 171 ? -33.852 -4.011 60.843 1.00 77.00 171 GLN A O 1
ATOM 1400 N N . GLN A 1 172 ? -33.561 -4.743 62.952 1.00 80.31 172 GLN A N 1
ATOM 1401 C CA . GLN A 1 172 ? -32.230 -4.175 63.121 1.00 80.31 172 GLN A CA 1
ATOM 1402 C C . GLN A 1 172 ? -31.183 -4.892 62.258 1.00 80.31 172 GLN A C 1
ATOM 1404 O O . GLN A 1 172 ? -30.375 -4.215 61.619 1.00 80.31 172 GLN A O 1
ATOM 1409 N N . GLU A 1 173 ? -31.224 -6.226 62.175 1.00 84.81 173 GLU A N 1
ATOM 1410 C CA . GLU A 1 173 ? -30.348 -7.013 61.296 1.00 84.81 173 GLU A CA 1
ATOM 1411 C C . GLU A 1 173 ? -30.574 -6.648 59.821 1.00 84.81 173 GLU A C 1
ATOM 1413 O O . GLU A 1 173 ? -29.613 -6.380 59.095 1.00 84.81 173 GLU A O 1
ATOM 1418 N N . MET A 1 174 ? -31.837 -6.513 59.402 1.00 77.69 174 MET A N 1
ATOM 1419 C CA . MET A 1 174 ? -32.197 -6.098 58.045 1.00 77.69 174 MET A CA 1
ATOM 1420 C C . MET A 1 174 ? -31.658 -4.703 57.707 1.00 77.69 174 MET A C 1
ATOM 1422 O O . MET A 1 174 ? -31.077 -4.499 56.642 1.00 77.69 174 MET A O 1
ATOM 1426 N N . MET A 1 175 ? -31.820 -3.727 58.609 1.00 73.75 175 MET A N 1
ATOM 1427 C CA . MET A 1 175 ? -31.282 -2.380 58.390 1.00 73.75 175 MET A CA 1
ATOM 1428 C C . MET A 1 175 ? -29.752 -2.367 58.332 1.00 73.75 175 MET A C 1
ATOM 1430 O O . MET A 1 175 ? -29.195 -1.644 57.507 1.00 73.75 175 MET A O 1
ATOM 1434 N N . ALA A 1 176 ? -29.071 -3.163 59.162 1.00 79.06 176 ALA A N 1
ATOM 1435 C CA . ALA A 1 176 ? -27.614 -3.266 59.135 1.00 79.06 176 ALA A CA 1
ATOM 1436 C C . ALA A 1 176 ? -27.115 -3.848 57.801 1.00 79.06 176 ALA A C 1
ATOM 1438 O O . ALA A 1 176 ? -26.230 -3.271 57.171 1.00 79.06 176 ALA A O 1
ATOM 1439 N N . GLN A 1 177 ? -27.740 -4.924 57.314 1.00 80.12 177 GLN A N 1
ATOM 1440 C CA . GLN A 1 177 ? -27.373 -5.553 56.041 1.00 80.12 177 GLN A CA 1
ATOM 1441 C C . GLN A 1 177 ? -27.691 -4.665 54.830 1.00 80.12 177 GLN A C 1
ATOM 1443 O O . GLN A 1 177 ? -26.868 -4.562 53.921 1.00 80.12 177 GLN A O 1
ATOM 1448 N N . VAL A 1 178 ? -28.830 -3.961 54.822 1.00 74.38 178 VAL A N 1
ATOM 1449 C CA . VAL A 1 178 ? -29.144 -2.975 53.770 1.00 74.38 178 VAL A CA 1
ATOM 1450 C C . VAL A 1 178 ? -28.150 -1.812 53.793 1.00 74.38 178 VAL A C 1
ATOM 1452 O O . VAL A 1 178 ? -27.729 -1.343 52.734 1.00 74.38 178 VAL A O 1
ATOM 1455 N N . ALA A 1 179 ? -27.735 -1.353 54.976 1.00 74.00 179 ALA A N 1
ATOM 1456 C CA . ALA A 1 179 ? -26.735 -0.298 55.095 1.00 74.00 179 ALA A CA 1
ATOM 1457 C C . ALA A 1 179 ? -25.364 -0.744 54.562 1.00 74.00 179 ALA A C 1
ATOM 1459 O O . ALA A 1 179 ? -24.700 0.036 53.876 1.00 74.00 179 ALA A O 1
ATOM 1460 N N . ASP A 1 180 ? -24.949 -1.982 54.826 1.00 79.50 180 ASP A N 1
ATOM 1461 C CA . ASP A 1 180 ? -23.677 -2.512 54.329 1.00 79.50 180 ASP A CA 1
ATOM 1462 C C . ASP A 1 180 ? -23.707 -2.773 52.816 1.00 79.50 180 ASP A C 1
ATOM 1464 O O . ASP A 1 180 ? -22.791 -2.339 52.112 1.00 79.50 180 ASP A O 1
ATOM 1468 N N . ALA A 1 181 ? -24.804 -3.322 52.280 1.00 74.88 181 ALA A N 1
ATOM 1469 C CA . ALA A 1 181 ? -25.017 -3.422 50.833 1.00 74.88 181 ALA A CA 1
ATOM 1470 C C . ALA A 1 181 ? -25.035 -2.035 50.155 1.00 74.88 181 ALA A C 1
ATOM 1472 O O . ALA A 1 181 ? -24.487 -1.849 49.066 1.00 74.88 181 ALA A O 1
ATOM 1473 N N . GLY A 1 182 ? -25.609 -1.027 50.821 1.00 71.50 182 GLY A N 1
ATOM 1474 C CA . GLY A 1 182 ? -25.616 0.359 50.355 1.00 71.50 182 GLY A CA 1
ATOM 1475 C C . GLY A 1 182 ? -24.220 0.987 50.298 1.00 71.50 182 GLY A C 1
ATOM 1476 O O . GLY A 1 182 ? -23.898 1.677 49.328 1.00 71.50 182 GLY A O 1
ATOM 1477 N N . LYS A 1 183 ? -23.360 0.726 51.293 1.00 79.88 183 LYS A N 1
ATOM 1478 C CA . LYS A 1 183 ? -21.957 1.187 51.284 1.00 79.88 183 LYS A CA 1
ATOM 1479 C C . LYS A 1 183 ? -21.171 0.552 50.142 1.00 79.88 183 LYS A C 1
ATOM 1481 O O . LYS A 1 183 ? -20.419 1.248 49.462 1.00 79.88 183 LYS A O 1
ATOM 1486 N N . GLU A 1 184 ? -21.360 -0.744 49.910 1.00 76.19 184 GLU A N 1
ATOM 1487 C CA . GLU A 1 184 ? -20.680 -1.446 48.824 1.00 76.19 184 GLU A CA 1
ATOM 1488 C C . GLU A 1 184 ? -21.140 -0.939 47.449 1.00 76.19 184 GLU A C 1
ATOM 1490 O O . GLU A 1 184 ? -20.311 -0.637 46.591 1.00 76.19 184 GLU A O 1
ATOM 1495 N N . SER A 1 185 ? -22.450 -0.755 47.250 1.00 72.50 185 SER A N 1
ATOM 1496 C CA . SER A 1 185 ? -23.004 -0.168 46.022 1.00 72.50 185 SER A CA 1
ATOM 1497 C C . SER A 1 185 ? -22.475 1.249 45.771 1.00 72.50 185 SER A C 1
ATOM 1499 O O . SER A 1 185 ? -22.063 1.565 44.653 1.00 72.50 185 SER A O 1
ATOM 1501 N N . LYS A 1 186 ? -22.368 2.082 46.815 1.00 75.19 186 LYS A N 1
ATOM 1502 C CA . LYS A 1 186 ? -21.760 3.415 46.711 1.00 75.19 186 LYS A CA 1
ATOM 1503 C C . LYS A 1 186 ? -20.294 3.353 46.266 1.00 75.19 186 LYS A C 1
ATOM 1505 O O . LYS A 1 186 ? -19.904 4.109 45.381 1.00 75.19 186 LYS A O 1
ATOM 1510 N N . MET A 1 187 ? -19.503 2.433 46.821 1.00 76.06 187 MET A N 1
ATOM 1511 C CA . MET A 1 187 ? -18.096 2.263 46.441 1.00 76.06 187 MET A CA 1
ATOM 1512 C C . MET A 1 187 ? -17.950 1.837 44.970 1.00 76.06 187 MET A C 1
ATOM 1514 O O . MET A 1 187 ? -17.060 2.312 44.267 1.00 76.06 187 MET A O 1
ATOM 1518 N N . ILE A 1 188 ? -18.849 0.979 44.472 1.00 73.75 188 ILE A N 1
ATOM 1519 C CA . ILE A 1 188 ? -18.890 0.615 43.047 1.00 73.75 188 ILE A CA 1
ATOM 1520 C C . ILE A 1 188 ? -19.257 1.822 42.191 1.00 73.75 188 ILE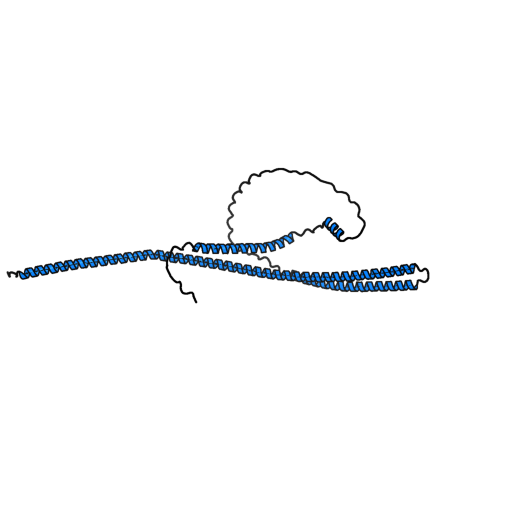 A C 1
ATOM 1522 O O . ILE A 1 188 ? -18.592 2.068 41.187 1.00 73.75 188 ILE A O 1
ATOM 1526 N N . ALA A 1 189 ? -20.285 2.579 42.574 1.00 72.88 189 ALA A N 1
ATOM 1527 C CA . ALA A 1 189 ? -20.728 3.748 41.823 1.00 72.88 189 ALA A CA 1
ATOM 1528 C C . ALA A 1 189 ? -19.621 4.810 41.713 1.00 72.88 189 ALA A C 1
ATOM 1530 O O . ALA A 1 189 ? -19.398 5.342 40.628 1.00 72.88 189 ALA A O 1
ATOM 1531 N N . GLU A 1 190 ? -18.880 5.067 42.794 1.00 76.62 190 GLU A N 1
ATOM 1532 C CA . GLU A 1 190 ? -17.736 5.989 42.790 1.00 76.62 190 GLU A CA 1
ATOM 1533 C C . GLU A 1 190 ? -16.596 5.485 41.893 1.00 76.62 190 GLU A C 1
ATOM 1535 O O . GLU A 1 190 ? -16.065 6.253 41.088 1.00 76.62 190 GLU A O 1
ATOM 1540 N N . ASN A 1 191 ? -16.269 4.189 41.950 1.00 75.12 191 ASN A N 1
ATOM 1541 C CA . ASN A 1 191 ? -15.234 3.611 41.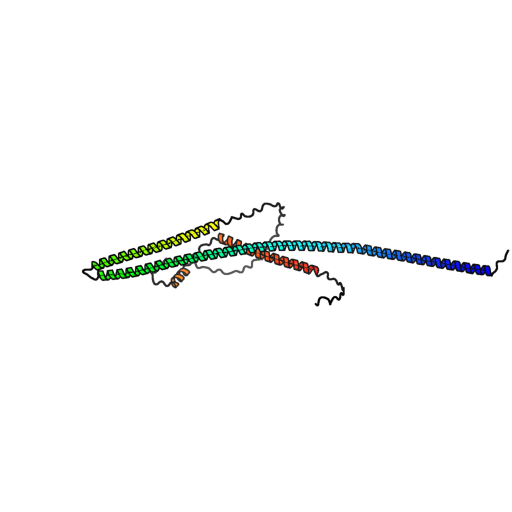090 1.00 75.12 191 ASN A CA 1
ATOM 1542 C C . ASN A 1 191 ? -15.636 3.656 39.602 1.00 75.12 191 ASN A C 1
ATOM 1544 O O . ASN A 1 191 ? -14.831 3.982 38.733 1.00 75.12 191 ASN A O 1
ATOM 1548 N N . THR A 1 192 ? -16.919 3.421 39.317 1.00 71.75 192 THR A N 1
ATOM 1549 C CA . THR A 1 192 ? -17.493 3.523 37.967 1.00 71.75 192 THR A CA 1
ATOM 1550 C C . THR A 1 192 ? -17.447 4.959 37.451 1.00 71.75 192 THR A C 1
ATOM 1552 O O . THR A 1 192 ? -17.036 5.199 36.320 1.00 71.75 192 THR A O 1
ATOM 1555 N N . ALA A 1 193 ? -17.843 5.931 38.276 1.00 73.75 193 ALA A N 1
ATOM 1556 C CA . ALA A 1 193 ? -17.825 7.341 37.906 1.00 73.75 193 ALA A CA 1
ATOM 1557 C C . ALA A 1 193 ? -16.397 7.846 37.645 1.00 73.75 193 ALA A C 1
ATOM 1559 O O . ALA A 1 193 ? -16.187 8.608 36.703 1.00 73.75 193 ALA A O 1
ATOM 1560 N N . SER A 1 194 ? -15.418 7.386 38.432 1.00 76.44 194 SER A N 1
ATOM 1561 C CA . SER A 1 194 ? -13.998 7.693 38.227 1.00 76.44 194 SER A CA 1
ATOM 1562 C C . SER A 1 194 ? -13.490 7.168 36.877 1.00 76.44 194 SER A C 1
ATOM 1564 O O . SER A 1 194 ? -12.855 7.903 36.120 1.00 76.44 194 SER A O 1
ATOM 1566 N N . LEU A 1 195 ? -13.853 5.932 36.523 1.00 71.88 195 LEU A N 1
ATOM 1567 C CA . LEU A 1 195 ? -13.507 5.317 35.238 1.00 71.88 195 LEU A CA 1
ATOM 1568 C C . LEU A 1 195 ? -14.133 6.033 34.041 1.00 71.88 195 LEU A C 1
ATOM 1570 O O . LEU A 1 195 ? -13.450 6.339 33.065 1.00 71.88 195 LEU A O 1
ATOM 1574 N N . VAL A 1 196 ? -15.421 6.371 34.136 1.00 74.50 196 VAL A N 1
ATOM 1575 C CA . VAL A 1 196 ? -16.113 7.154 33.102 1.00 74.50 196 VAL A CA 1
ATOM 1576 C C . VAL A 1 196 ? -15.466 8.531 32.942 1.00 74.50 196 VAL A C 1
ATOM 1578 O O . VAL A 1 196 ? -15.331 9.015 31.820 1.00 74.50 196 VAL A O 1
ATOM 1581 N N . ALA A 1 197 ? -15.037 9.163 34.038 1.00 75.25 197 ALA A N 1
ATOM 1582 C CA . ALA A 1 197 ? -14.360 10.454 33.988 1.00 75.25 197 ALA A CA 1
ATOM 1583 C C . ALA A 1 197 ? -12.992 10.376 33.289 1.00 75.25 197 ALA A C 1
ATOM 1585 O O . ALA A 1 197 ? -12.685 11.270 32.503 1.00 75.25 197 ALA A O 1
ATOM 1586 N N . GLN A 1 198 ? -12.208 9.314 33.508 1.00 72.69 198 GLN A N 1
ATOM 1587 C CA . GLN A 1 198 ? -10.940 9.102 32.795 1.00 72.69 198 GLN A CA 1
ATOM 1588 C C . GLN A 1 198 ? -11.164 8.921 31.287 1.00 72.69 198 GLN A C 1
ATOM 1590 O O . GLN A 1 198 ? -10.557 9.634 30.488 1.00 72.69 198 GLN A O 1
ATOM 1595 N N . HIS A 1 199 ? -12.126 8.081 30.898 1.00 66.31 199 HIS A N 1
ATOM 1596 C CA . HIS A 1 199 ? -12.414 7.808 29.485 1.00 66.31 199 HIS A CA 1
ATOM 1597 C C . HIS A 1 199 ? -12.923 9.046 28.718 1.00 66.31 199 HIS A C 1
ATOM 1599 O O . HIS A 1 199 ? -12.699 9.189 27.515 1.00 66.31 199 HIS A O 1
ATOM 1605 N N . ASN A 1 200 ? -13.603 9.969 29.409 1.00 66.56 200 ASN A N 1
ATOM 1606 C CA . ASN A 1 200 ? -14.119 11.206 28.814 1.00 66.56 200 ASN A CA 1
ATOM 1607 C C . ASN A 1 200 ? -13.039 12.286 28.622 1.00 66.56 200 ASN A C 1
ATOM 1609 O O . ASN A 1 200 ? -13.222 13.200 27.815 1.00 66.56 200 ASN A O 1
ATOM 1613 N N . ILE A 1 201 ? -11.934 12.215 29.370 1.00 67.81 201 ILE A N 1
ATOM 1614 C CA . ILE A 1 201 ? -10.798 13.132 29.210 1.00 67.81 201 ILE A CA 1
ATOM 1615 C C . ILE A 1 201 ? -9.996 12.752 27.957 1.00 67.81 201 ILE A C 1
ATOM 1617 O O . ILE A 1 201 ? -9.620 13.639 27.193 1.00 67.81 201 ILE A O 1
ATOM 1621 N N . GLU A 1 202 ? -9.831 11.457 27.688 1.00 51.66 202 GLU A N 1
ATOM 1622 C CA . GLU A 1 202 ? -9.013 10.941 26.581 1.00 51.66 202 GLU A CA 1
ATOM 1623 C C . GLU A 1 202 ? -9.630 11.198 25.193 1.00 51.66 202 GLU A C 1
ATOM 1625 O O . GLU A 1 202 ? -8.948 11.621 24.257 1.00 51.66 202 GLU A O 1
ATOM 1630 N N . LEU A 1 203 ? -10.960 11.106 25.080 1.00 55.47 203 LEU A N 1
ATOM 1631 C CA . LEU A 1 203 ? -11.694 11.448 23.851 1.00 55.47 203 LEU A CA 1
ATOM 1632 C C . LEU A 1 203 ? -11.650 12.943 23.498 1.00 55.47 203 LEU A C 1
ATOM 1634 O O . LEU A 1 203 ? -11.869 13.309 22.343 1.00 55.47 203 LEU A O 1
ATOM 1638 N N . LYS A 1 204 ? -11.372 13.821 24.468 1.00 56.25 204 LYS A N 1
ATOM 1639 C CA . LYS A 1 204 ? -11.305 15.274 24.247 1.00 56.25 204 LYS A CA 1
ATOM 1640 C C . LYS A 1 204 ? -9.901 15.758 23.873 1.00 56.25 204 LYS A C 1
ATOM 1642 O O . LYS A 1 204 ? -9.750 16.912 23.480 1.00 56.25 204 LYS A O 1
ATOM 1647 N N . SER A 1 205 ? -8.894 14.889 23.977 1.00 50.66 205 SER A N 1
ATOM 1648 C CA . SER A 1 205 ? -7.494 15.183 23.654 1.00 50.66 205 SER A CA 1
ATOM 1649 C C . SER A 1 205 ? -7.039 14.706 22.279 1.00 50.66 205 SER A C 1
ATOM 1651 O O . SER A 1 205 ? -5.869 14.893 21.960 1.00 50.66 205 SER A O 1
ATOM 1653 N N . ILE A 1 206 ? -7.916 14.154 21.433 1.00 47.81 206 ILE A N 1
ATOM 1654 C CA . ILE A 1 206 ? -7.570 13.962 20.019 1.00 47.81 206 ILE A CA 1
ATOM 1655 C C . ILE A 1 206 ? -7.513 15.363 19.391 1.00 47.81 206 ILE A C 1
ATOM 1657 O O . ILE A 1 206 ? -8.563 16.003 19.280 1.00 47.81 206 ILE A O 1
ATOM 1661 N N . PRO A 1 207 ? -6.330 15.886 19.007 1.00 50.47 207 PRO A N 1
ATOM 1662 C CA . PRO A 1 207 ? -6.263 17.155 18.309 1.00 50.47 207 PRO A CA 1
ATOM 1663 C C . PRO A 1 207 ? -7.049 16.994 17.013 1.00 50.47 207 PRO A C 1
ATOM 1665 O O . PRO A 1 207 ? -6.735 16.141 16.180 1.00 50.47 207 PRO A O 1
ATOM 1668 N N . GLU A 1 208 ? -8.100 17.797 16.878 1.00 42.97 208 GLU A N 1
ATOM 1669 C CA . GLU A 1 208 ? -8.817 18.033 15.636 1.00 42.97 208 GLU A CA 1
ATOM 1670 C C . GLU A 1 208 ? -7.759 18.394 14.585 1.00 42.97 208 GLU A C 1
ATOM 1672 O O . GLU A 1 208 ? -7.235 19.507 14.541 1.00 42.97 208 GLU A O 1
ATOM 1677 N N . SER A 1 209 ? -7.343 17.399 13.802 1.00 42.19 209 SER A N 1
ATOM 1678 C CA . SER A 1 209 ? -6.469 17.614 12.662 1.00 42.19 209 SER A CA 1
ATOM 1679 C C . SER A 1 209 ? -7.317 18.357 11.649 1.00 42.19 209 SER A C 1
ATOM 1681 O O . SER A 1 209 ? -8.135 17.780 10.934 1.00 42.19 209 SER A O 1
ATOM 1683 N N . SER A 1 210 ? -7.171 19.680 11.678 1.00 40.91 210 SER A N 1
ATOM 1684 C CA . SER A 1 210 ? -7.720 20.605 10.704 1.00 40.91 210 SER A CA 1
ATOM 1685 C C . SER A 1 210 ? -7.583 20.006 9.302 1.00 40.91 210 SER A C 1
ATOM 1687 O O . SER A 1 210 ? -6.496 19.525 8.959 1.00 40.91 210 SER A O 1
ATOM 1689 N N . PRO A 1 211 ? -8.646 20.024 8.479 1.00 47.28 211 PRO A N 1
ATOM 1690 C CA . PRO A 1 211 ? -8.537 19.585 7.097 1.00 47.28 211 PRO A CA 1
ATOM 1691 C C . PRO A 1 211 ? -7.413 20.386 6.426 1.00 47.28 211 PRO A C 1
ATOM 1693 O O . PRO A 1 211 ? -7.319 21.596 6.661 1.00 47.28 211 PRO A O 1
ATOM 1696 N N . PRO A 1 212 ? -6.533 19.757 5.627 1.00 48.16 212 PRO A N 1
ATOM 1697 C CA . PRO A 1 212 ? -5.494 20.493 4.934 1.00 48.16 212 PRO A CA 1
ATOM 1698 C C . PRO A 1 212 ? -6.166 21.501 4.000 1.00 48.16 212 PRO A C 1
ATOM 1700 O O . PRO A 1 212 ? -6.767 21.138 2.990 1.00 48.16 212 PRO A O 1
ATOM 1703 N N . SER A 1 213 ? -6.076 22.781 4.358 1.00 42.09 213 SER A N 1
ATOM 1704 C CA . SER A 1 213 ? -6.351 23.894 3.460 1.00 42.09 213 SER A CA 1
ATOM 1705 C C . SER A 1 213 ? -5.401 23.777 2.274 1.00 42.09 213 SER A C 1
ATOM 1707 O O . SER A 1 213 ? -4.241 24.177 2.353 1.00 42.09 213 SER A O 1
ATOM 1709 N N . SER A 1 214 ? -5.887 23.203 1.174 1.00 41.56 214 SER A N 1
ATOM 1710 C CA . SER A 1 214 ? -5.230 23.255 -0.127 1.00 41.56 214 SER A CA 1
ATOM 1711 C C . SER A 1 214 ? -5.239 24.699 -0.626 1.00 41.56 214 SER A C 1
ATOM 1713 O O . SER A 1 214 ? -6.163 25.148 -1.302 1.00 41.56 214 SER A O 1
ATOM 1715 N N . SER A 1 215 ? -4.202 25.447 -0.263 1.00 41.75 215 SER A N 1
ATOM 1716 C CA . SER A 1 215 ? -3.886 26.748 -0.834 1.00 41.75 215 SER A CA 1
ATOM 1717 C C . SER A 1 215 ? -3.352 26.578 -2.261 1.00 41.75 215 SER A C 1
ATOM 1719 O O . SER A 1 215 ? -2.197 26.243 -2.495 1.00 41.75 215 SER A O 1
ATOM 1721 N N . SER A 1 216 ? -4.247 26.828 -3.215 1.00 45.81 216 SER A N 1
ATOM 1722 C CA . SER A 1 216 ? -4.030 27.638 -4.419 1.00 45.81 216 SER A CA 1
ATOM 1723 C C . SER A 1 216 ? -2.693 27.482 -5.160 1.00 45.81 216 SER A C 1
ATOM 1725 O O . SER A 1 216 ? -1.797 28.315 -5.028 1.00 45.81 216 SER A O 1
ATOM 1727 N N . GLN A 1 217 ? -2.628 26.510 -6.073 1.00 41.81 217 GLN A N 1
ATOM 1728 C CA . GLN A 1 217 ? -1.833 26.640 -7.296 1.00 41.81 217 GLN A CA 1
ATOM 1729 C C . GLN A 1 217 ? -2.752 27.032 -8.456 1.00 41.81 217 GLN A C 1
ATOM 1731 O O . GLN A 1 217 ? -3.676 26.312 -8.829 1.00 41.81 217 GLN A O 1
ATOM 1736 N N . THR A 1 218 ? -2.484 28.207 -9.017 1.00 44.94 218 THR A N 1
ATOM 1737 C CA . THR A 1 218 ? -3.077 28.735 -10.243 1.00 44.94 218 THR A CA 1
ATOM 1738 C C . THR A 1 218 ? -2.762 27.805 -11.415 1.00 44.94 218 THR A C 1
ATOM 1740 O O . THR A 1 218 ? -1.649 27.825 -11.939 1.00 44.94 218 THR A O 1
ATOM 1743 N N . SER A 1 219 ? -3.730 26.998 -11.841 1.00 41.62 219 SER A N 1
ATOM 1744 C CA . SER A 1 219 ? -3.673 26.292 -13.119 1.00 41.62 219 SER A CA 1
ATOM 1745 C C . SER A 1 219 ? -4.908 26.649 -13.939 1.00 41.62 219 SER A C 1
ATOM 1747 O O . SER A 1 219 ? -6.042 26.640 -13.466 1.00 41.62 219 SER A O 1
ATOM 1749 N N . SER A 1 220 ? -4.628 27.087 -15.159 1.00 48.00 220 SER A N 1
ATOM 1750 C CA . SER A 1 220 ? -5.557 27.444 -16.222 1.00 48.00 220 SER A CA 1
ATOM 1751 C C . SER A 1 220 ? -6.710 26.450 -16.344 1.00 48.00 220 SER A C 1
ATOM 1753 O O . SER A 1 220 ? -6.481 25.250 -16.501 1.00 48.00 220 SER A O 1
ATOM 1755 N N . ALA A 1 221 ? -7.934 26.977 -16.312 1.00 47.59 221 ALA A N 1
ATOM 1756 C CA . ALA A 1 221 ? -9.160 26.223 -16.516 1.00 47.59 221 ALA A CA 1
ATOM 1757 C C . ALA A 1 221 ? -9.101 25.404 -17.825 1.00 47.59 221 ALA A C 1
ATOM 1759 O O . ALA A 1 221 ? -8.770 25.970 -18.873 1.00 47.59 221 ALA A O 1
ATOM 1760 N N . PRO A 1 222 ? -9.422 24.099 -17.794 1.00 61.06 222 PRO A N 1
ATOM 1761 C CA . PRO A 1 222 ? -9.558 23.307 -19.006 1.00 61.06 222 PRO A CA 1
ATOM 1762 C C . PRO A 1 222 ? -10.766 23.794 -19.829 1.00 61.06 222 PRO A C 1
ATOM 1764 O O . PRO A 1 222 ? -11.761 24.247 -19.253 1.00 61.06 222 PRO A O 1
ATOM 1767 N N . PRO A 1 223 ? -10.698 23.723 -21.172 1.00 71.19 223 PRO A N 1
ATOM 1768 C CA . PRO A 1 223 ? -11.810 24.099 -22.036 1.00 71.19 223 PRO A CA 1
ATOM 1769 C C . PRO A 1 223 ? -13.048 23.233 -21.742 1.00 71.19 223 PRO A C 1
ATOM 1771 O O . PRO A 1 223 ? -12.905 22.057 -21.394 1.00 71.19 223 PRO A O 1
ATOM 1774 N N . PRO A 1 224 ? -14.266 23.793 -21.869 1.00 68.75 224 PRO A N 1
ATOM 1775 C CA . PRO A 1 224 ? -15.496 23.057 -21.611 1.00 68.75 224 PRO A CA 1
ATOM 1776 C C . PRO A 1 224 ? -15.605 21.840 -22.544 1.00 68.75 224 PRO A C 1
ATOM 1778 O O . PRO A 1 224 ? -15.252 21.943 -23.724 1.00 68.75 224 PRO A O 1
ATOM 1781 N N . PRO A 1 225 ? -16.095 20.691 -22.043 1.00 72.12 225 PRO A N 1
ATOM 1782 C CA . PRO A 1 225 ? -16.301 19.510 -22.866 1.00 72.12 225 PRO A CA 1
ATOM 1783 C C . PRO A 1 225 ? -17.302 19.815 -23.994 1.00 72.12 225 PRO A C 1
ATOM 1785 O O . PRO A 1 225 ? -18.261 20.565 -23.776 1.00 72.12 225 PRO A O 1
ATOM 1788 N N . PRO A 1 226 ? -17.104 19.249 -25.199 1.00 76.19 226 PRO A N 1
ATOM 1789 C CA . PRO A 1 226 ? -18.060 19.394 -26.288 1.00 76.19 226 PRO A CA 1
ATOM 1790 C C . PRO A 1 226 ? -19.440 18.871 -25.851 1.00 76.19 226 PRO A C 1
ATOM 1792 O O . PRO A 1 226 ? -19.510 17.888 -25.107 1.00 76.19 226 PRO A O 1
ATOM 1795 N N . PRO A 1 227 ? -20.542 19.511 -26.286 1.00 73.62 227 PRO A N 1
ATOM 1796 C CA . PRO A 1 227 ? -21.889 19.053 -25.970 1.00 73.62 227 PRO A CA 1
ATOM 1797 C C . PRO A 1 227 ? -22.049 17.597 -26.418 1.00 73.62 227 PRO A C 1
ATOM 1799 O O . PRO A 1 227 ? -21.843 17.269 -27.588 1.00 73.62 227 PRO A O 1
ATOM 1802 N N . GLY A 1 228 ? -22.362 16.724 -25.458 1.00 66.25 228 GLY A N 1
ATOM 1803 C CA . GLY A 1 228 ? -22.538 15.296 -25.696 1.00 66.25 228 GLY A CA 1
ATOM 1804 C C . GLY A 1 228 ? -23.596 15.038 -26.766 1.00 66.25 228 GLY A C 1
ATOM 1805 O O . GLY A 1 228 ? -24.608 15.739 -26.838 1.00 66.25 228 GLY A O 1
ATOM 1806 N N . ALA A 1 229 ? -23.343 14.033 -27.605 1.00 73.12 229 ALA A N 1
ATOM 1807 C CA . ALA A 1 229 ? -24.280 13.594 -28.628 1.00 73.12 229 ALA A CA 1
ATOM 1808 C C . ALA A 1 229 ? -25.660 13.281 -28.010 1.00 73.12 229 ALA A C 1
ATOM 1810 O O . ALA A 1 229 ? -25.724 12.766 -26.888 1.00 73.12 229 ALA A O 1
ATOM 1811 N N . PRO A 1 230 ? -26.766 13.585 -28.717 1.00 73.94 230 PRO A N 1
ATOM 1812 C CA . PRO A 1 230 ? -28.104 13.302 -28.222 1.00 73.94 230 PRO A CA 1
ATOM 1813 C C . PRO A 1 230 ? -28.262 11.799 -27.944 1.00 73.94 230 PRO A C 1
ATOM 1815 O O . PRO A 1 230 ? -27.761 10.979 -28.720 1.00 73.94 230 PRO A O 1
ATOM 1818 N N . PRO A 1 231 ? -28.943 11.423 -26.847 1.00 75.50 231 PRO A N 1
ATOM 1819 C CA . PRO A 1 231 ? -29.129 10.025 -26.492 1.00 75.50 231 PRO A CA 1
ATOM 1820 C C . PRO A 1 231 ? -29.877 9.283 -27.612 1.00 75.50 231 PRO A C 1
ATOM 1822 O O . PRO A 1 231 ? -30.796 9.850 -28.215 1.00 75.50 231 PRO A O 1
ATOM 1825 N N . PRO A 1 232 ? -29.510 8.021 -27.899 1.00 76.75 232 PRO A N 1
ATOM 1826 C CA . PRO A 1 232 ? -30.226 7.216 -28.876 1.00 76.75 232 PRO A CA 1
ATOM 1827 C C . PRO A 1 232 ? -31.693 7.022 -28.448 1.00 76.75 232 PRO A C 1
ATOM 1829 O O . PRO A 1 232 ? -31.985 6.940 -27.250 1.00 76.75 232 PRO A O 1
ATOM 1832 N N . PRO A 1 233 ? -32.629 6.951 -29.411 1.00 74.12 233 PRO A N 1
ATOM 1833 C CA . PRO A 1 233 ? -34.045 6.762 -29.129 1.00 74.12 233 PRO A CA 1
ATOM 1834 C C . PRO A 1 233 ? -34.285 5.435 -28.403 1.00 74.12 233 PRO A C 1
ATOM 1836 O O . PRO A 1 233 ? -33.740 4.394 -28.775 1.00 74.12 233 PRO A O 1
ATOM 1839 N N . ALA A 1 234 ? -35.113 5.485 -27.358 1.00 73.88 234 ALA A N 1
ATOM 1840 C CA . ALA A 1 234 ? -35.469 4.315 -26.570 1.00 73.88 234 ALA A CA 1
ATOM 1841 C C . ALA A 1 234 ? -36.182 3.255 -27.437 1.00 73.88 234 ALA A C 1
ATOM 1843 O O . ALA A 1 234 ? -37.022 3.612 -28.271 1.00 73.88 234 ALA A O 1
ATOM 1844 N N . PRO A 1 235 ? -35.891 1.956 -27.238 1.00 71.44 235 PRO A N 1
ATOM 1845 C CA . PRO A 1 235 ? -36.597 0.887 -27.930 1.00 71.44 235 PRO A CA 1
ATOM 1846 C C . PRO A 1 235 ? -38.081 0.830 -27.512 1.00 71.44 235 PRO A C 1
ATOM 1848 O O . PRO A 1 235 ? -38.425 1.178 -26.378 1.00 71.44 235 PRO A O 1
ATOM 1851 N N . PRO A 1 236 ? -38.977 0.382 -28.411 1.00 66.94 236 PRO A N 1
ATOM 1852 C CA . PRO A 1 236 ? -40.414 0.340 -28.163 1.00 66.94 236 PRO A CA 1
ATOM 1853 C C . PRO A 1 236 ? -40.765 -0.629 -27.027 1.00 66.94 236 PRO A C 1
ATOM 1855 O O . PRO A 1 236 ? -40.410 -1.808 -27.049 1.00 66.94 236 PRO A O 1
ATOM 1858 N N . ALA A 1 237 ? -41.505 -0.121 -26.040 1.00 50.44 237 ALA A N 1
ATOM 1859 C CA . ALA A 1 237 ? -42.003 -0.894 -24.913 1.00 50.44 237 ALA A CA 1
ATOM 1860 C C . ALA A 1 237 ? -43.020 -1.945 -25.386 1.00 50.44 237 ALA A C 1
ATOM 1862 O O . ALA A 1 237 ? -44.152 -1.626 -25.759 1.00 50.44 237 ALA A O 1
ATOM 1863 N N . MET A 1 238 ? -42.629 -3.219 -25.335 1.00 48.53 238 MET A N 1
ATOM 1864 C CA . MET A 1 238 ? -43.570 -4.324 -25.476 1.00 48.53 238 MET A CA 1
ATOM 1865 C C . MET A 1 238 ? -44.458 -4.378 -24.231 1.00 48.53 238 MET A C 1
ATOM 1867 O O . MET A 1 238 ? -44.035 -4.725 -23.131 1.00 48.53 238 MET A O 1
ATOM 1871 N N . THR A 1 239 ? -45.713 -3.991 -24.434 1.00 47.09 239 THR A N 1
ATOM 1872 C CA . THR A 1 239 ? -46.780 -4.041 -23.439 1.00 47.09 239 THR A CA 1
ATOM 1873 C C . THR A 1 239 ? -47.271 -5.482 -23.331 1.00 47.09 239 THR A C 1
ATOM 1875 O O . THR A 1 239 ? -48.036 -5.939 -24.177 1.00 47.09 239 THR A O 1
ATOM 1878 N N . ILE A 1 240 ? -46.847 -6.204 -22.293 1.00 42.47 240 ILE A N 1
ATOM 1879 C CA . ILE A 1 240 ? -47.488 -7.458 -21.880 1.00 42.47 240 ILE A CA 1
ATOM 1880 C C . ILE A 1 240 ? -48.349 -7.144 -20.664 1.00 42.47 240 ILE A C 1
ATOM 1882 O O . ILE A 1 240 ? -47.865 -6.776 -19.596 1.00 42.47 240 ILE A O 1
ATOM 1886 N N . GLY A 1 241 ? -49.658 -7.215 -20.883 1.00 42.12 241 GLY A N 1
ATOM 1887 C CA . GLY A 1 241 ? -50.664 -6.911 -19.887 1.00 42.12 241 GLY A CA 1
ATOM 1888 C C . GLY A 1 241 ? -50.974 -8.059 -18.927 1.00 42.12 241 GLY A C 1
ATOM 1889 O O . GLY A 1 241 ? -50.567 -9.204 -19.099 1.00 42.12 241 GLY A O 1
ATOM 1890 N N . THR A 1 242 ? -51.858 -7.705 -17.993 1.00 39.47 242 THR A N 1
ATOM 1891 C CA . THR A 1 242 ? -52.732 -8.560 -17.171 1.00 39.47 242 THR A CA 1
ATOM 1892 C C . THR A 1 242 ? -52.135 -9.183 -15.900 1.00 39.47 242 THR A C 1
ATOM 1894 O O . THR A 1 242 ? -51.566 -10.263 -15.905 1.00 39.47 242 THR A O 1
ATOM 1897 N N . ARG A 1 243 ? -52.442 -8.583 -14.742 1.00 40.25 243 ARG A N 1
ATOM 1898 C CA . ARG A 1 243 ? -53.598 -8.994 -13.915 1.00 40.25 243 ARG A CA 1
ATOM 1899 C C . ARG A 1 243 ? -53.821 -8.020 -12.756 1.00 40.25 243 ARG A C 1
ATOM 1901 O O . ARG A 1 243 ? -53.021 -7.923 -11.835 1.00 40.25 243 ARG A O 1
ATOM 1908 N N . LYS A 1 244 ? -54.977 -7.353 -12.792 1.00 44.12 244 LYS A N 1
ATOM 1909 C CA . LYS A 1 244 ? -55.656 -6.830 -11.604 1.00 44.12 244 LYS A CA 1
ATOM 1910 C C . LYS A 1 244 ? -56.040 -8.015 -10.715 1.00 44.12 244 LYS A C 1
ATOM 1912 O O . LYS A 1 244 ? -56.759 -8.897 -11.179 1.00 44.12 244 LYS A O 1
ATOM 1917 N N . VAL A 1 245 ? -55.642 -7.985 -9.448 1.00 44.62 245 VAL A N 1
ATOM 1918 C CA . VAL A 1 245 ? -56.385 -8.650 -8.374 1.00 44.62 245 VAL A CA 1
ATOM 1919 C C . VAL A 1 245 ? -56.850 -7.555 -7.430 1.00 44.62 245 VAL A C 1
ATOM 1921 O O . VAL A 1 245 ? -56.056 -6.773 -6.912 1.00 44.62 245 VAL A O 1
ATOM 1924 N N . ALA A 1 246 ? -58.168 -7.456 -7.328 1.00 44.06 246 ALA A N 1
ATOM 1925 C CA . ALA A 1 246 ? -58.884 -6.547 -6.464 1.00 44.06 246 ALA A CA 1
ATOM 1926 C C . ALA A 1 246 ? -58.930 -7.078 -5.021 1.00 44.06 246 ALA A C 1
ATOM 1928 O O . ALA A 1 246 ? -58.912 -8.284 -4.801 1.00 44.06 246 ALA A O 1
ATOM 1929 N N . GLU A 1 247 ? -59.049 -6.124 -4.093 1.00 42.44 247 GLU A N 1
ATOM 1930 C CA . GLU A 1 247 ? -59.785 -6.192 -2.823 1.00 42.44 247 GLU A CA 1
ATOM 1931 C C . GLU A 1 247 ? -59.462 -7.296 -1.804 1.00 42.44 247 GLU A C 1
ATOM 1933 O O . GLU A 1 247 ? -59.807 -8.456 -1.987 1.00 42.44 247 GLU A O 1
ATOM 1938 N N . LYS A 1 248 ? -59.065 -6.873 -0.592 1.00 42.66 248 LYS A N 1
ATOM 1939 C CA . LYS A 1 248 ? -60.003 -6.912 0.548 1.00 42.66 248 LYS A CA 1
ATOM 1940 C C . LYS A 1 248 ? -59.548 -6.005 1.694 1.00 42.66 248 LYS A C 1
ATOM 1942 O O . LYS A 1 248 ? -58.549 -6.254 2.359 1.00 42.66 248 LYS A O 1
ATOM 1947 N N . LYS A 1 249 ? -60.321 -4.945 1.924 1.00 48.34 249 LYS A N 1
ATOM 1948 C CA . LYS A 1 249 ? -60.301 -4.120 3.134 1.00 48.34 249 LYS A CA 1
ATOM 1949 C C . LYS A 1 249 ? -61.242 -4.805 4.131 1.00 48.34 249 LYS A C 1
ATOM 1951 O O . LYS A 1 249 ? -62.429 -4.930 3.841 1.00 48.34 249 LYS A O 1
ATOM 1956 N N . THR A 1 250 ? -60.733 -5.266 5.269 1.00 43.16 250 THR A N 1
ATOM 1957 C CA . THR A 1 250 ? -61.554 -5.744 6.397 1.00 43.16 250 THR A CA 1
ATOM 1958 C C . THR A 1 250 ? -61.318 -4.866 7.627 1.00 43.16 250 THR A C 1
ATOM 1960 O O . THR A 1 250 ? -60.178 -4.458 7.856 1.00 43.16 250 THR A O 1
ATOM 1963 N N . PRO A 1 251 ? -62.379 -4.527 8.383 1.00 56.44 251 PRO A N 1
ATOM 1964 C CA . PRO A 1 251 ? -62.325 -3.579 9.486 1.00 56.44 251 PRO A CA 1
ATOM 1965 C C . PRO A 1 251 ? -61.826 -4.229 10.784 1.00 56.44 251 PRO A C 1
ATOM 1967 O O . PRO A 1 251 ? -61.928 -5.440 10.976 1.00 56.44 251 PRO A O 1
ATOM 1970 N N . ALA A 1 252 ? -61.288 -3.382 11.660 1.00 50.91 252 ALA A N 1
ATOM 1971 C CA . ALA A 1 252 ? -60.790 -3.720 12.988 1.00 50.91 252 ALA A CA 1
ATOM 1972 C C . ALA A 1 252 ? -61.865 -4.368 13.888 1.00 50.91 252 ALA A C 1
ATOM 1974 O O . ALA A 1 252 ? -63.011 -3.911 13.874 1.00 50.91 252 ALA A O 1
ATOM 1975 N N . PRO A 1 253 ? -61.509 -5.368 14.716 1.00 61.06 253 PRO A N 1
ATOM 1976 C CA . PRO A 1 253 ? -62.346 -5.805 15.826 1.00 61.06 253 PRO A CA 1
ATOM 1977 C C . PRO A 1 253 ? -62.126 -4.930 17.086 1.00 61.06 253 PRO A C 1
ATOM 1979 O O . PRO A 1 253 ? -61.053 -4.345 17.252 1.00 61.06 253 PRO A O 1
ATOM 1982 N N . PRO A 1 254 ? -63.137 -4.821 17.971 1.00 64.81 254 PRO A N 1
ATOM 1983 C CA . PRO A 1 254 ? -63.102 -4.004 19.190 1.00 64.81 254 PRO A CA 1
ATOM 1984 C C . PRO A 1 254 ? -62.207 -4.610 20.295 1.00 64.81 254 PRO A C 1
ATOM 1986 O O . PRO A 1 254 ? -61.924 -5.810 20.261 1.00 64.81 254 PRO A O 1
ATOM 1989 N N . PRO A 1 255 ? -61.780 -3.813 21.297 1.00 57.84 255 PRO A N 1
ATOM 1990 C CA . PRO A 1 255 ? -60.940 -4.288 22.394 1.00 57.84 255 PRO A CA 1
ATOM 1991 C C . PRO A 1 255 ? -61.757 -5.164 23.357 1.00 57.84 255 PRO A C 1
ATOM 1993 O O . PRO A 1 255 ? -62.713 -4.701 23.977 1.00 57.84 255 PRO A O 1
ATOM 1996 N N . GLY A 1 256 ? -61.381 -6.441 23.458 1.00 45.44 256 GLY A N 1
ATOM 1997 C CA . GLY A 1 256 ? -61.893 -7.400 24.443 1.00 45.44 256 GLY A CA 1
ATOM 1998 C C . GLY A 1 256 ? -60.957 -7.548 25.654 1.00 45.44 256 GLY A C 1
ATOM 1999 O O . GLY A 1 256 ? -59.784 -7.187 25.557 1.00 45.44 256 GLY A O 1
ATOM 2000 N N . PRO A 1 257 ? -61.470 -8.037 26.797 1.00 55.09 257 PRO A N 1
ATOM 2001 C CA . PRO A 1 257 ? -60.934 -7.779 28.132 1.00 55.09 257 PRO A CA 1
ATOM 2002 C C . PRO A 1 257 ? -59.696 -8.618 28.476 1.00 55.09 257 PRO A C 1
ATOM 2004 O O . PRO A 1 257 ? -59.489 -9.712 27.954 1.00 55.09 257 PRO A O 1
ATOM 2007 N N . ALA A 1 258 ? -58.892 -8.078 29.394 1.00 56.38 258 ALA A N 1
ATOM 2008 C CA . ALA A 1 258 ? -57.675 -8.678 29.928 1.00 56.38 258 ALA A CA 1
ATOM 2009 C C . ALA A 1 258 ? -57.906 -10.099 30.484 1.00 56.38 258 ALA A C 1
ATOM 2011 O O . ALA A 1 258 ? -58.805 -10.281 31.310 1.00 56.38 258 ALA A O 1
ATOM 2012 N N . PRO A 1 259 ? -57.083 -11.097 30.107 1.00 50.91 259 PRO A N 1
ATOM 2013 C CA . PRO A 1 259 ? -57.041 -12.362 30.814 1.00 50.91 259 PRO A CA 1
ATOM 2014 C C . PRO A 1 259 ? -56.195 -12.215 32.081 1.00 50.91 259 PRO A C 1
ATOM 2016 O O . PRO A 1 259 ? -55.031 -11.815 32.066 1.00 50.91 259 PRO A O 1
ATOM 2019 N N . THR A 1 260 ? -56.836 -12.549 33.189 1.00 53.16 260 THR A N 1
ATOM 2020 C CA . THR A 1 260 ? -56.256 -12.743 34.509 1.00 53.16 260 THR A CA 1
ATOM 2021 C C . THR A 1 260 ? -55.154 -13.800 34.484 1.00 53.16 260 THR A C 1
ATOM 2023 O O . THR A 1 260 ? -55.341 -14.900 33.968 1.00 53.16 260 THR A O 1
ATOM 2026 N N . SER A 1 261 ? -54.027 -13.421 35.082 1.00 52.69 261 SER A N 1
ATOM 2027 C CA . SER A 1 261 ? -52.950 -14.235 35.654 1.00 52.69 261 SER A CA 1
ATOM 2028 C C . SER A 1 261 ? -53.212 -15.744 35.756 1.00 52.69 261 SER A C 1
ATOM 2030 O O . SER A 1 261 ? -53.928 -16.193 36.652 1.00 52.69 261 SER A O 1
ATOM 2032 N N . ALA A 1 262 ? -52.544 -16.530 34.908 1.00 53.06 262 ALA A N 1
ATOM 2033 C CA . ALA A 1 262 ? -52.355 -17.961 35.121 1.00 53.06 262 ALA A CA 1
ATOM 2034 C C . ALA A 1 262 ? -51.013 -18.425 34.522 1.00 53.06 262 ALA A C 1
ATOM 2036 O O . ALA A 1 262 ? -50.804 -18.339 33.317 1.00 53.06 262 ALA A O 1
ATOM 2037 N N . ALA A 1 263 ? -50.134 -18.911 35.406 1.00 52.31 263 ALA A N 1
ATOM 2038 C CA . ALA A 1 263 ? -48.940 -19.731 35.168 1.00 52.31 263 ALA A CA 1
ATOM 2039 C C . ALA A 1 263 ? -47.942 -19.253 34.086 1.00 52.31 263 ALA A C 1
ATOM 2041 O O . ALA A 1 263 ? -48.022 -19.591 32.905 1.00 52.31 263 ALA A O 1
ATOM 2042 N N . THR A 1 264 ? -46.924 -18.530 34.549 1.00 52.19 264 THR A N 1
ATOM 2043 C CA . THR A 1 264 ? -45.734 -18.068 33.824 1.00 52.19 264 THR A CA 1
ATOM 2044 C C . THR A 1 264 ? -44.879 -19.231 33.307 1.00 52.19 264 THR A C 1
ATOM 2046 O O . THR A 1 264 ? -43.945 -19.688 33.960 1.00 52.19 264 THR A O 1
ATOM 2049 N N . ASN A 1 265 ? -45.156 -19.685 32.084 1.00 62.75 265 ASN A N 1
ATOM 2050 C CA . ASN A 1 265 ? -44.155 -20.368 31.266 1.00 62.75 265 ASN A CA 1
ATOM 2051 C C . ASN A 1 265 ? -43.341 -19.304 30.503 1.00 62.75 265 ASN A C 1
ATOM 2053 O O . ASN A 1 265 ? -43.916 -18.635 29.634 1.00 62.75 265 ASN A O 1
ATOM 2057 N N . PRO A 1 266 ? -42.022 -19.159 30.753 1.00 70.69 266 PRO A N 1
ATOM 2058 C CA . PRO A 1 266 ? -41.193 -18.098 30.160 1.00 70.69 266 PRO A CA 1
ATOM 2059 C C . PRO A 1 266 ? -41.118 -18.195 28.629 1.00 70.69 266 PRO A C 1
ATOM 2061 O O . PRO A 1 266 ? -40.976 -17.196 27.931 1.00 70.69 266 PRO A O 1
ATOM 2064 N N . VAL A 1 267 ? -41.297 -19.403 28.088 1.00 73.38 267 VAL A N 1
ATOM 2065 C CA . VAL A 1 267 ? -41.346 -19.651 26.642 1.00 73.38 267 VAL A CA 1
ATOM 2066 C C . VAL A 1 267 ? -42.618 -19.076 26.010 1.00 73.38 267 VAL A C 1
ATOM 2068 O O . VAL A 1 267 ? -42.572 -18.574 24.889 1.00 73.38 267 VAL A O 1
ATOM 2071 N N . SER A 1 268 ? -43.755 -19.114 26.714 1.00 77.25 268 SER A N 1
ATOM 2072 C CA . SER A 1 268 ? -45.009 -18.571 26.174 1.00 77.25 268 SER A CA 1
ATOM 2073 C C . SER A 1 268 ? -44.996 -17.043 26.159 1.00 77.25 268 SER A C 1
ATOM 2075 O O . SER A 1 268 ? -45.494 -16.442 25.210 1.00 77.25 268 SER A O 1
ATOM 2077 N N . ASP A 1 269 ? -44.337 -16.434 27.147 1.00 77.81 269 ASP A N 1
ATOM 2078 C CA . ASP A 1 269 ? -44.202 -14.983 27.264 1.00 77.81 269 ASP A CA 1
ATOM 2079 C C . ASP A 1 269 ? -43.215 -14.430 26.220 1.00 77.81 269 ASP A C 1
ATOM 2081 O O . ASP A 1 269 ? -43.481 -13.426 25.557 1.00 77.81 269 ASP A O 1
ATOM 2085 N N . LEU A 1 270 ? -42.131 -15.168 25.941 1.00 81.62 270 LEU A N 1
ATOM 2086 C CA . LEU A 1 270 ? -41.229 -14.876 24.824 1.00 81.62 270 LEU A CA 1
ATOM 2087 C C . LEU A 1 270 ? -41.958 -14.944 23.473 1.00 81.62 270 LEU A C 1
ATOM 2089 O O . LEU A 1 270 ? -41.817 -14.047 22.643 1.00 81.62 270 LEU A O 1
ATOM 2093 N N . LEU A 1 271 ? -42.764 -15.985 23.246 1.00 84.62 271 LEU A N 1
ATOM 2094 C CA . LEU A 1 271 ? -43.533 -16.125 22.007 1.00 84.62 271 LEU A CA 1
ATOM 2095 C C . LEU A 1 271 ? -44.632 -15.060 21.883 1.00 84.62 271 LEU A C 1
ATOM 2097 O O . LEU A 1 271 ? -44.901 -14.603 20.771 1.00 84.62 271 LEU A O 1
ATOM 2101 N N . ALA A 1 272 ? -45.244 -14.639 22.992 1.00 81.88 272 ALA A N 1
ATOM 2102 C CA . ALA A 1 272 ? -46.192 -13.530 23.017 1.00 81.88 272 ALA A CA 1
ATOM 2103 C C . ALA A 1 272 ? -45.504 -12.193 22.688 1.00 81.88 272 ALA A C 1
ATOM 2105 O O . ALA A 1 272 ? -46.010 -11.446 21.852 1.00 81.88 272 ALA A O 1
ATOM 2106 N N . SER A 1 273 ? -44.316 -11.945 23.247 1.00 78.88 273 SER A N 1
ATOM 2107 C CA . SER A 1 273 ? -43.483 -10.768 22.963 1.00 78.88 273 SER A CA 1
ATOM 2108 C C . SER A 1 273 ? -43.024 -10.714 21.497 1.00 78.88 273 SER A C 1
ATOM 2110 O O . SER A 1 273 ? -43.155 -9.684 20.833 1.00 78.88 273 SER A O 1
ATOM 2112 N N . ILE A 1 274 ? -42.600 -11.850 20.924 1.00 79.75 274 ILE A N 1
ATOM 2113 C CA . ILE A 1 274 ? -42.253 -11.953 19.495 1.00 79.75 274 ILE A CA 1
ATOM 2114 C C . ILE A 1 274 ? -43.479 -11.681 18.610 1.00 79.75 274 ILE A C 1
ATOM 2116 O O . ILE A 1 274 ? -43.363 -10.984 17.602 1.00 79.75 274 ILE A O 1
ATOM 2120 N N . ARG A 1 275 ? -44.661 -12.197 18.980 1.00 84.69 275 ARG A N 1
ATOM 2121 C CA . ARG A 1 275 ? -45.913 -11.963 18.235 1.00 84.69 275 ARG A CA 1
ATOM 2122 C C . ARG A 1 275 ? -46.403 -10.519 18.325 1.00 84.69 275 ARG A C 1
ATOM 2124 O O . ARG A 1 275 ? -47.000 -10.044 17.364 1.00 84.69 275 ARG A O 1
ATOM 2131 N N . GLN A 1 276 ? -46.171 -9.836 19.446 1.00 84.12 276 GLN A N 1
ATOM 2132 C CA . GLN A 1 276 ? -46.495 -8.413 19.600 1.00 84.12 276 GLN A CA 1
ATOM 2133 C C . GLN A 1 276 ? -45.566 -7.513 18.776 1.00 84.12 276 GLN A C 1
ATOM 2135 O O . GLN A 1 276 ? -45.987 -6.437 18.354 1.00 84.12 276 GLN A O 1
ATOM 2140 N N . GLY A 1 277 ? -44.353 -7.984 18.475 1.00 72.56 277 GLY A N 1
ATOM 2141 C CA . GLY A 1 277 ? -43.370 -7.269 17.672 1.00 72.56 277 GLY A CA 1
ATOM 2142 C C . GLY A 1 277 ? -42.674 -6.164 18.467 1.00 72.56 277 GLY A C 1
ATOM 2143 O O . GLY A 1 277 ? -43.292 -5.403 19.208 1.00 72.56 277 GLY A O 1
ATOM 2144 N N . THR A 1 278 ? -41.357 -6.050 18.312 1.00 73.19 278 THR A N 1
ATOM 2145 C CA . THR A 1 278 ? -40.576 -4.982 18.940 1.00 73.19 278 THR A CA 1
ATOM 2146 C C . THR A 1 278 ? -40.390 -3.826 17.961 1.00 73.19 278 THR A C 1
ATOM 2148 O O . THR A 1 278 ? -39.964 -4.000 16.819 1.00 73.19 278 THR A O 1
ATOM 2151 N N . SER A 1 279 ? -40.723 -2.611 18.402 1.00 63.22 279 SER A N 1
ATOM 2152 C CA . SER A 1 279 ? -40.447 -1.399 17.630 1.00 63.22 279 SER A CA 1
ATOM 2153 C C . SER A 1 279 ? -38.951 -1.096 17.710 1.00 63.22 279 SER A C 1
ATOM 2155 O O . SER A 1 279 ? -38.449 -0.627 18.734 1.00 63.22 279 SER A O 1
ATOM 2157 N N . LEU A 1 280 ? -38.217 -1.415 16.644 1.00 64.81 280 LEU A N 1
ATOM 2158 C CA . LEU A 1 280 ? -36.801 -1.079 16.533 1.00 64.81 280 LEU A CA 1
ATOM 2159 C C . LEU A 1 280 ? -36.657 0.448 16.484 1.00 64.81 280 LEU A C 1
ATOM 2161 O O . LEU A 1 280 ? -37.227 1.108 15.612 1.00 64.81 280 LEU A O 1
ATOM 2165 N N . LYS A 1 281 ? -35.881 1.015 17.419 1.00 70.38 281 LYS A N 1
ATOM 2166 C CA . LYS A 1 281 ? -35.504 2.435 17.379 1.00 70.38 281 LYS A CA 1
ATOM 2167 C C . LYS A 1 281 ? -34.901 2.739 16.007 1.00 70.38 281 LYS A C 1
ATOM 2169 O O . LYS A 1 281 ? -33.994 2.037 15.561 1.00 70.38 281 LYS A O 1
ATOM 2174 N N . LYS A 1 282 ? -35.415 3.780 15.344 1.00 64.81 282 LYS A N 1
ATOM 2175 C CA . LYS A 1 282 ? -34.855 4.288 14.089 1.00 64.81 282 LYS A CA 1
ATOM 2176 C C . LYS A 1 282 ? -33.386 4.619 14.341 1.00 64.81 282 LYS A C 1
ATOM 2178 O O . LYS A 1 282 ? -33.081 5.506 15.128 1.00 64.81 282 LYS A O 1
ATOM 2183 N N . VAL A 1 283 ? -32.496 3.841 13.734 1.00 57.22 283 VAL A N 1
ATOM 2184 C CA . VAL A 1 283 ? -31.059 4.110 13.757 1.00 57.22 283 VAL A CA 1
ATOM 2185 C C . VAL A 1 283 ? -30.841 5.402 12.980 1.00 57.22 283 VAL A C 1
ATOM 2187 O O . VAL A 1 283 ? -31.251 5.473 11.821 1.00 57.22 283 VAL A O 1
ATOM 2190 N N . ASP A 1 284 ? -30.219 6.400 13.613 1.00 55.28 284 ASP A N 1
ATOM 2191 C CA . ASP A 1 284 ? -29.822 7.650 12.961 1.00 55.28 284 ASP A CA 1
ATOM 2192 C C . ASP A 1 284 ? -29.006 7.332 11.707 1.00 55.28 284 ASP A C 1
ATOM 2194 O O . ASP A 1 284 ? -27.898 6.787 11.767 1.00 55.28 284 ASP A O 1
ATOM 2198 N N . GLN A 1 285 ? -29.589 7.640 10.552 1.00 56.53 285 GLN A N 1
ATOM 2199 C CA . GLN A 1 285 ? -29.034 7.307 9.244 1.00 56.53 285 GLN A CA 1
ATOM 2200 C C . GLN A 1 285 ? -27.698 8.038 9.009 1.00 56.53 285 GLN A C 1
ATOM 2202 O O . GLN A 1 285 ? -26.786 7.475 8.399 1.00 56.53 285 GLN A O 1
ATOM 2207 N N . ASP A 1 286 ? -27.531 9.205 9.636 1.00 57.06 286 ASP A N 1
ATOM 2208 C CA . ASP A 1 286 ? -26.342 10.057 9.558 1.00 57.06 286 ASP A CA 1
ATOM 2209 C C . ASP A 1 286 ? -25.090 9.406 10.171 1.00 57.06 286 ASP A C 1
ATOM 2211 O O . ASP A 1 286 ? -23.991 9.531 9.631 1.00 57.06 286 ASP A O 1
ATOM 2215 N N . LYS A 1 287 ? -25.235 8.617 11.249 1.00 56.22 287 LYS A N 1
ATOM 2216 C CA . LYS A 1 287 ? -24.109 7.855 11.832 1.00 56.22 287 LYS A CA 1
ATOM 2217 C C . LYS A 1 287 ? -23.713 6.648 10.982 1.00 56.22 287 LYS A C 1
ATOM 2219 O O . LYS A 1 287 ? -22.575 6.191 11.046 1.00 56.22 287 LYS A O 1
ATOM 2224 N N . LYS A 1 288 ? -24.633 6.119 10.171 1.00 53.94 288 LYS A N 1
ATOM 2225 C CA . LYS A 1 288 ? -24.356 4.981 9.284 1.00 53.94 288 LYS A CA 1
ATOM 2226 C C . LYS A 1 288 ? -23.616 5.417 8.021 1.00 53.94 288 LYS A C 1
ATOM 2228 O O . LYS A 1 288 ? -22.801 4.651 7.507 1.00 53.94 288 LYS A O 1
ATOM 2233 N N . GLU A 1 289 ? -23.863 6.634 7.535 1.00 52.19 289 GLU A N 1
ATOM 2234 C CA . GLU A 1 289 ? -23.159 7.182 6.372 1.00 52.19 289 GLU A CA 1
ATOM 2235 C C . GLU A 1 289 ? -21.685 7.487 6.647 1.00 52.19 289 GLU A C 1
ATOM 2237 O O . GLU A 1 289 ? -20.855 7.247 5.771 1.00 52.19 289 GLU A O 1
ATOM 2242 N N . THR A 1 290 ? -21.321 7.952 7.843 1.00 54.75 290 THR A N 1
ATOM 2243 C CA . THR A 1 290 ? -19.916 8.256 8.171 1.00 54.75 290 THR A CA 1
ATOM 2244 C C . THR A 1 290 ? -19.062 6.991 8.276 1.00 54.75 290 THR A C 1
ATOM 2246 O O . THR A 1 290 ? -17.973 6.938 7.702 1.00 54.75 290 THR A O 1
ATOM 2249 N N . SER A 1 291 ? -19.574 5.923 8.900 1.00 53.09 291 SER A N 1
ATOM 2250 C CA . SER A 1 291 ? -18.884 4.625 8.949 1.00 53.09 291 SER A CA 1
ATOM 2251 C C . SER A 1 291 ? -18.811 3.942 7.576 1.00 53.09 291 SER A C 1
ATOM 2253 O O . SER A 1 291 ? -17.765 3.393 7.231 1.00 53.09 291 SER A O 1
ATOM 2255 N N . LYS A 1 292 ? -19.868 4.022 6.747 1.00 56.00 292 LYS A N 1
ATOM 2256 C CA . LYS A 1 292 ? -19.830 3.507 5.363 1.00 56.00 292 LYS A CA 1
ATOM 2257 C C . LYS A 1 292 ? -18.889 4.299 4.460 1.00 56.00 292 LYS A C 1
ATOM 2259 O O . LYS A 1 292 ? -18.246 3.688 3.615 1.00 56.00 292 LYS A O 1
ATOM 2264 N N . LYS A 1 293 ? -18.772 5.620 4.631 1.00 55.31 293 LYS A N 1
ATOM 2265 C CA . LYS A 1 293 ? -17.802 6.443 3.887 1.00 55.31 293 LYS A CA 1
ATOM 2266 C C . LYS A 1 293 ? -16.361 6.093 4.262 1.00 55.31 293 LYS A C 1
ATOM 2268 O O . LYS A 1 293 ? -15.528 5.999 3.370 1.00 55.31 293 LYS A O 1
ATOM 2273 N N . ARG A 1 294 ? -16.074 5.814 5.541 1.00 56.31 294 ARG A N 1
ATOM 2274 C CA . ARG A 1 294 ? -14.741 5.369 5.995 1.00 56.31 294 ARG A CA 1
ATOM 2275 C C . ARG A 1 294 ? -14.352 3.994 5.437 1.00 56.31 294 ARG A C 1
ATOM 2277 O O . ARG A 1 294 ? -13.262 3.848 4.897 1.00 56.31 294 ARG A O 1
ATOM 2284 N N . TRP A 1 295 ? -15.255 3.014 5.494 1.00 53.25 295 TRP A N 1
ATOM 2285 C CA . TRP A 1 295 ? -15.017 1.688 4.902 1.00 53.25 295 TRP A CA 1
ATOM 2286 C C . TRP A 1 295 ? -14.986 1.721 3.368 1.00 53.25 295 TRP A C 1
ATOM 2288 O O . TRP A 1 295 ? -14.138 1.086 2.751 1.00 53.25 295 TRP A O 1
ATOM 2298 N N . GLY A 1 296 ? -15.864 2.508 2.742 1.00 55.69 296 GLY A N 1
ATOM 2299 C CA . GLY A 1 296 ? -15.882 2.713 1.294 1.00 55.69 296 GLY A CA 1
ATOM 2300 C C . GLY A 1 296 ? -14.616 3.395 0.769 1.00 55.69 296 GLY A C 1
ATOM 2301 O O . GLY A 1 296 ? -14.166 3.056 -0.319 1.00 55.69 296 GLY A O 1
ATOM 2302 N N . ALA A 1 297 ? -13.999 4.288 1.549 1.00 58.28 297 ALA A N 1
ATOM 2303 C CA . ALA A 1 297 ? -12.709 4.886 1.211 1.00 58.28 297 ALA A CA 1
ATOM 2304 C C . ALA A 1 297 ? -11.560 3.864 1.272 1.00 58.28 297 ALA A C 1
ATOM 2306 O O . ALA A 1 297 ? -10.738 3.833 0.361 1.00 58.28 297 ALA A O 1
ATOM 2307 N N . ALA A 1 298 ? -11.531 2.986 2.282 1.00 57.22 298 ALA A N 1
ATOM 2308 C CA . ALA A 1 298 ? -10.520 1.928 2.387 1.00 57.22 298 ALA A CA 1
ATOM 2309 C C . ALA A 1 298 ? -10.654 0.872 1.271 1.00 57.22 298 ALA A C 1
ATOM 2311 O O . ALA A 1 298 ? -9.663 0.480 0.658 1.00 57.22 298 ALA A O 1
ATOM 2312 N N . VAL A 1 299 ? -11.885 0.463 0.941 1.00 59.00 299 VAL A N 1
ATOM 2313 C CA . VAL A 1 299 ? -12.157 -0.453 -0.184 1.00 59.00 299 VAL A CA 1
ATOM 2314 C C . VAL A 1 299 ? -11.868 0.221 -1.531 1.00 59.00 299 VAL A C 1
ATOM 2316 O O . VAL A 1 299 ? -11.332 -0.417 -2.434 1.00 59.00 299 VAL A O 1
ATOM 2319 N N . GLY A 1 300 ? -12.152 1.520 -1.660 1.00 62.78 300 GLY A N 1
ATOM 2320 C CA . GLY A 1 300 ? -11.803 2.311 -2.841 1.00 62.78 300 GLY A CA 1
ATOM 2321 C C . GLY A 1 300 ? -10.292 2.428 -3.059 1.00 62.78 300 GLY A C 1
ATOM 2322 O O . GLY A 1 300 ? -9.837 2.328 -4.196 1.00 62.78 300 GLY A O 1
ATOM 2323 N N . MET A 1 301 ? -9.500 2.555 -1.986 1.00 67.81 301 MET A N 1
ATOM 2324 C CA . MET A 1 301 ? -8.035 2.514 -2.080 1.00 67.81 301 MET A CA 1
ATOM 2325 C C . MET A 1 301 ? -7.541 1.152 -2.573 1.00 67.81 301 MET A C 1
ATOM 2327 O O . MET A 1 301 ? -6.676 1.108 -3.444 1.00 67.81 301 MET A O 1
ATOM 2331 N N . PHE A 1 302 ? -8.125 0.050 -2.094 1.00 70.06 302 PHE A N 1
ATOM 2332 C CA . PHE A 1 302 ? -7.753 -1.298 -2.537 1.00 70.06 302 PHE A CA 1
ATOM 2333 C C . PHE A 1 302 ? -8.079 -1.549 -4.016 1.00 70.06 302 PHE A C 1
ATOM 2335 O O . PHE A 1 302 ? -7.255 -2.111 -4.734 1.00 70.06 302 PHE A O 1
ATOM 2342 N N . ALA A 1 303 ? -9.235 -1.073 -4.491 1.00 71.06 303 ALA A N 1
ATOM 2343 C CA . ALA A 1 303 ? -9.585 -1.128 -5.910 1.00 71.06 303 ALA A CA 1
ATOM 2344 C C . ALA A 1 303 ? -8.603 -0.306 -6.763 1.00 71.06 303 ALA A C 1
ATOM 2346 O O . ALA A 1 303 ? -8.087 -0.802 -7.759 1.00 71.06 303 ALA A O 1
ATOM 2347 N N . SER A 1 304 ? -8.248 0.906 -6.319 1.00 69.31 304 SER A N 1
ATOM 2348 C CA . SER A 1 304 ? -7.269 1.737 -7.034 1.00 69.31 304 SER A CA 1
ATOM 2349 C C . SER A 1 304 ? -5.859 1.128 -7.052 1.00 69.31 304 SER A C 1
ATOM 2351 O O . SER A 1 304 ? -5.127 1.281 -8.030 1.00 69.31 304 SER A O 1
ATOM 2353 N N . LEU A 1 305 ? -5.484 0.399 -5.995 1.00 75.75 305 LEU A N 1
ATOM 2354 C CA . LEU A 1 305 ? -4.213 -0.319 -5.909 1.00 75.75 305 LEU A CA 1
ATOM 2355 C C . LEU A 1 305 ? -4.174 -1.491 -6.892 1.00 75.75 305 LEU A C 1
ATOM 2357 O O . LEU A 1 305 ? -3.176 -1.680 -7.585 1.00 75.75 305 LEU A O 1
ATOM 2361 N N . GLN A 1 306 ? -5.272 -2.247 -6.974 1.00 80.12 306 GLN A N 1
ATOM 2362 C CA . GLN A 1 306 ? -5.428 -3.347 -7.919 1.00 80.12 306 GLN A CA 1
ATOM 2363 C C . GLN A 1 306 ? -5.365 -2.849 -9.369 1.00 80.12 306 GLN A C 1
ATOM 2365 O O . GLN A 1 306 ? -4.629 -3.426 -10.167 1.00 80.12 306 GLN A O 1
ATOM 2370 N N . ASP A 1 307 ? -6.059 -1.755 -9.692 1.00 79.75 307 ASP A N 1
ATOM 2371 C CA . ASP A 1 307 ? -6.026 -1.149 -11.028 1.00 79.75 307 ASP A CA 1
ATOM 2372 C C . ASP A 1 307 ? -4.624 -0.637 -11.389 1.00 79.75 307 ASP A C 1
ATOM 2374 O O . ASP A 1 307 ? -4.152 -0.842 -12.507 1.00 79.75 307 ASP A O 1
ATOM 2378 N N . THR A 1 308 ? -3.914 -0.035 -10.427 1.00 79.06 308 THR A N 1
ATOM 2379 C CA . THR A 1 308 ? -2.530 0.429 -10.628 1.00 79.06 308 THR A CA 1
ATOM 2380 C C . THR A 1 308 ? -1.580 -0.742 -10.890 1.00 79.06 308 THR A C 1
ATOM 2382 O O . THR A 1 308 ? -0.743 -0.666 -11.787 1.00 79.06 308 THR A O 1
ATOM 2385 N N . LEU A 1 309 ? -1.715 -1.841 -10.141 1.00 84.69 309 LEU A N 1
ATOM 2386 C CA . LEU A 1 309 ? -0.890 -3.035 -10.325 1.00 84.69 309 LEU A CA 1
ATOM 2387 C C . LEU A 1 309 ? -1.172 -3.715 -11.671 1.00 84.69 309 LEU A C 1
ATOM 2389 O O . LEU A 1 309 ? -0.239 -4.110 -12.367 1.00 84.69 309 LEU A O 1
ATOM 2393 N N . MET A 1 310 ? -2.446 -3.821 -12.049 1.00 88.75 310 MET A N 1
ATOM 2394 C CA . MET A 1 310 ? -2.867 -4.400 -13.324 1.00 88.75 310 MET A CA 1
ATOM 2395 C C . MET A 1 310 ? -2.350 -3.573 -14.507 1.00 88.75 310 MET A C 1
ATOM 2397 O O . MET A 1 310 ? -1.746 -4.140 -15.415 1.00 88.75 310 MET A O 1
ATOM 2401 N N . GLY A 1 311 ? -2.469 -2.241 -14.448 1.00 87.88 311 GLY A N 1
ATOM 2402 C CA . GLY A 1 311 ? -1.905 -1.345 -15.460 1.00 87.88 311 GLY A CA 1
ATOM 2403 C C . GLY A 1 311 ? -0.380 -1.440 -15.563 1.00 87.88 311 GLY A C 1
ATOM 2404 O O . GLY A 1 311 ? 0.154 -1.514 -16.666 1.00 87.88 311 GLY A O 1
ATOM 2405 N N . ALA A 1 312 ? 0.328 -1.528 -14.432 1.00 82.75 312 ALA A N 1
ATOM 2406 C CA . ALA A 1 312 ? 1.784 -1.686 -14.425 1.00 82.75 312 ALA A CA 1
ATOM 2407 C C . ALA A 1 312 ? 2.243 -3.036 -15.014 1.00 82.75 312 ALA A C 1
ATOM 2409 O O . ALA A 1 312 ? 3.278 -3.105 -15.681 1.00 82.75 312 ALA A O 1
ATOM 2410 N N . MET A 1 313 ? 1.491 -4.120 -14.783 1.00 85.81 313 MET A N 1
ATOM 2411 C CA . MET A 1 313 ? 1.787 -5.424 -15.387 1.00 85.81 313 MET A CA 1
ATOM 2412 C C . MET A 1 313 ? 1.492 -5.451 -16.888 1.00 85.81 313 MET A C 1
ATOM 2414 O O . MET A 1 313 ? 2.257 -6.057 -17.637 1.00 85.81 313 MET A O 1
ATOM 2418 N N . GLU A 1 314 ? 0.427 -4.786 -17.329 1.00 87.06 314 GLU A N 1
ATOM 2419 C CA . GLU A 1 314 ? 0.087 -4.671 -18.747 1.00 87.06 314 GLU A CA 1
ATOM 2420 C C . GLU A 1 314 ? 1.109 -3.810 -19.501 1.00 87.06 314 GLU A C 1
ATOM 2422 O O . GLU A 1 314 ? 1.602 -4.232 -20.541 1.00 87.06 314 GLU A O 1
ATOM 2427 N N . GLU A 1 315 ? 1.552 -2.683 -18.931 1.00 86.06 315 GLU A N 1
ATOM 2428 C CA . GLU A 1 315 ? 2.614 -1.847 -19.513 1.00 86.06 315 GLU A CA 1
ATOM 2429 C C . GLU A 1 315 ? 3.948 -2.606 -19.631 1.00 86.06 315 GLU A C 1
ATOM 2431 O O . GLU A 1 315 ? 4.622 -2.519 -20.657 1.00 86.06 315 GLU A O 1
ATOM 2436 N N . ARG A 1 316 ? 4.310 -3.420 -18.625 1.00 84.38 316 ARG A N 1
ATOM 2437 C CA . ARG A 1 316 ? 5.491 -4.298 -18.700 1.00 84.38 316 ARG A CA 1
ATOM 2438 C C . ARG A 1 316 ? 5.361 -5.333 -19.817 1.00 84.38 316 ARG A C 1
ATOM 2440 O O . ARG A 1 316 ? 6.352 -5.608 -20.487 1.00 84.38 316 ARG A O 1
ATOM 2447 N N . ARG A 1 317 ? 4.177 -5.925 -19.985 1.00 84.00 317 ARG A N 1
ATOM 2448 C CA . ARG A 1 317 ? 3.933 -6.935 -21.018 1.00 84.00 317 ARG A CA 1
ATOM 2449 C C . ARG A 1 317 ? 4.075 -6.327 -22.410 1.00 84.00 317 ARG A C 1
ATOM 2451 O O . ARG A 1 317 ? 4.831 -6.853 -23.212 1.00 84.00 317 ARG A O 1
ATOM 2458 N N . THR A 1 318 ? 3.455 -5.173 -22.642 1.00 82.06 318 THR A N 1
ATOM 2459 C CA . THR A 1 318 ? 3.565 -4.445 -23.912 1.00 82.06 318 THR A CA 1
ATOM 2460 C C . THR A 1 318 ? 5.012 -4.049 -24.214 1.00 82.06 318 THR A C 1
ATOM 2462 O O . THR A 1 318 ? 5.480 -4.244 -25.327 1.00 82.06 318 THR A O 1
ATOM 2465 N N . ALA A 1 319 ? 5.763 -3.576 -23.213 1.00 80.12 319 ALA A N 1
ATOM 2466 C CA . ALA A 1 319 ? 7.171 -3.217 -23.394 1.00 80.12 319 ALA A CA 1
ATOM 2467 C C . ALA A 1 319 ? 8.092 -4.415 -23.703 1.00 80.12 319 ALA A C 1
ATOM 2469 O O . ALA A 1 319 ? 9.165 -4.212 -24.264 1.00 80.12 319 ALA A O 1
ATOM 2470 N N . MET A 1 320 ? 7.711 -5.636 -23.308 1.00 78.94 320 MET A N 1
ATOM 2471 C CA . MET A 1 320 ? 8.442 -6.863 -23.648 1.00 78.94 320 MET A CA 1
ATOM 2472 C C . MET A 1 320 ? 8.028 -7.423 -25.013 1.00 78.94 320 MET A C 1
ATOM 2474 O O . MET A 1 320 ? 8.895 -7.877 -25.752 1.00 78.94 320 MET A O 1
ATOM 2478 N N . ASP A 1 321 ? 6.740 -7.357 -25.360 1.00 75.88 321 ASP A N 1
ATOM 2479 C CA . ASP A 1 321 ? 6.233 -7.838 -26.652 1.00 75.88 321 ASP A CA 1
ATOM 2480 C C . ASP A 1 321 ? 6.718 -6.947 -27.820 1.00 75.88 321 ASP A C 1
ATOM 2482 O O . ASP A 1 321 ? 7.014 -7.457 -28.896 1.00 75.88 321 ASP A O 1
ATOM 2486 N N . GLU A 1 322 ? 6.899 -5.634 -27.614 1.00 65.19 322 GLU A N 1
ATOM 2487 C CA . GLU A 1 322 ? 7.400 -4.703 -28.648 1.00 65.19 322 GLU A CA 1
ATOM 2488 C C . GLU A 1 322 ? 8.895 -4.869 -28.998 1.00 65.19 322 GLU A C 1
ATOM 2490 O O . GLU A 1 322 ? 9.352 -4.294 -29.986 1.00 65.19 322 GLU A O 1
ATOM 2495 N N . ASP A 1 323 ? 9.665 -5.635 -28.217 1.00 58.91 323 ASP A N 1
ATOM 2496 C CA . ASP A 1 323 ? 11.090 -5.904 -28.485 1.00 58.91 323 ASP A CA 1
ATOM 2497 C C . ASP A 1 323 ? 11.324 -7.269 -29.166 1.00 58.91 323 ASP A C 1
ATOM 2499 O O . ASP A 1 323 ? 12.466 -7.627 -29.440 1.00 58.91 323 ASP A O 1
ATOM 2503 N N . SER A 1 324 ? 10.253 -8.031 -29.435 1.00 53.16 324 SER A N 1
ATOM 2504 C CA . SER A 1 324 ? 10.317 -9.397 -29.983 1.00 53.16 324 SER A CA 1
ATOM 2505 C C . SER A 1 324 ? 10.126 -9.490 -31.505 1.00 53.16 324 SER A C 1
ATOM 2507 O O . SER A 1 324 ? 10.212 -10.591 -32.045 1.00 53.16 324 SER A O 1
ATOM 2509 N N . ASP A 1 325 ? 9.878 -8.375 -32.196 1.00 56.06 325 ASP A N 1
ATOM 2510 C CA . ASP A 1 325 ? 9.566 -8.350 -33.639 1.00 56.06 325 ASP A CA 1
ATOM 2511 C C . ASP A 1 325 ? 10.722 -7.813 -34.520 1.00 56.06 325 ASP A C 1
ATOM 2513 O O . ASP A 1 325 ? 10.500 -7.468 -35.678 1.00 56.06 325 ASP A O 1
ATOM 2517 N N . ASP A 1 326 ? 11.958 -7.744 -34.004 1.00 52.72 326 ASP A N 1
ATOM 2518 C CA . ASP A 1 326 ? 13.158 -7.326 -34.769 1.00 52.72 326 ASP A CA 1
ATOM 2519 C C . ASP A 1 326 ? 14.296 -8.365 -34.662 1.00 52.72 326 ASP A C 1
ATOM 2521 O O . ASP A 1 326 ? 15.478 -8.021 -34.607 1.00 52.72 326 ASP A O 1
ATOM 2525 N N . ASP A 1 327 ? 13.928 -9.651 -34.599 1.00 52.59 327 ASP A N 1
ATOM 2526 C CA . ASP A 1 327 ? 14.839 -10.804 -34.689 1.00 52.59 327 ASP A CA 1
ATOM 2527 C C . ASP A 1 327 ? 14.922 -11.287 -36.153 1.00 52.59 327 ASP A C 1
ATOM 2529 O O . ASP A 1 327 ? 14.672 -12.444 -36.499 1.00 52.59 327 ASP A O 1
ATOM 2533 N N . ASP A 1 328 ?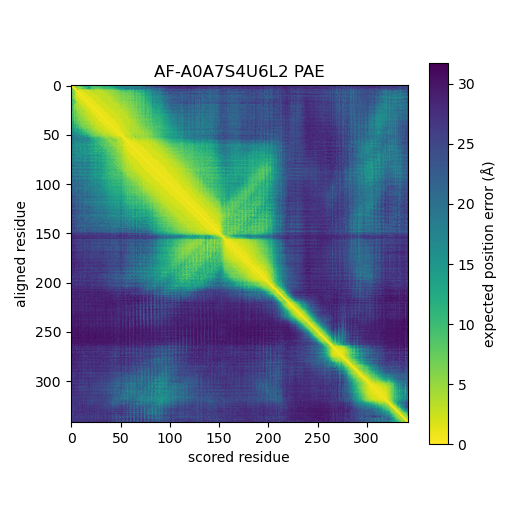 15.253 -10.350 -37.045 1.00 55.00 328 ASP A N 1
ATOM 2534 C CA . ASP A 1 328 ? 15.677 -10.659 -38.407 1.00 55.00 328 ASP A CA 1
ATOM 2535 C C . ASP A 1 328 ? 17.075 -11.306 -38.349 1.00 55.00 328 ASP A C 1
ATOM 2537 O O . ASP A 1 328 ? 18.100 -10.624 -38.289 1.00 55.00 328 ASP A O 1
ATOM 2541 N N . GLU A 1 329 ? 17.086 -12.642 -38.350 1.00 53.62 329 GLU A N 1
ATOM 2542 C CA . GLU A 1 329 ? 18.093 -13.517 -38.970 1.00 53.62 329 GLU A CA 1
ATOM 2543 C C . GLU A 1 329 ? 19.550 -13.011 -38.921 1.00 53.62 329 GLU A C 1
ATOM 2545 O O . GLU A 1 329 ? 20.177 -12.741 -39.948 1.00 53.62 329 GLU A O 1
ATOM 2550 N N . ILE A 1 330 ? 20.149 -12.949 -37.730 1.00 50.88 330 ILE A N 1
ATOM 2551 C CA . ILE A 1 330 ? 21.610 -13.021 -37.630 1.00 50.88 330 ILE A CA 1
ATOM 2552 C C . ILE A 1 330 ? 21.970 -14.469 -37.315 1.00 50.88 330 ILE A C 1
ATOM 2554 O O . ILE A 1 330 ? 22.030 -14.903 -36.167 1.00 50.88 330 ILE A O 1
ATOM 2558 N N . GLU A 1 331 ? 22.201 -15.214 -38.393 1.00 51.09 331 GLU A N 1
ATOM 2559 C CA . GLU A 1 331 ? 22.815 -16.541 -38.450 1.00 51.09 331 GLU A CA 1
ATOM 2560 C C . GLU A 1 331 ? 24.296 -16.463 -38.003 1.00 51.09 331 GLU A C 1
ATOM 2562 O O . GLU A 1 331 ? 25.215 -16.835 -38.727 1.00 51.09 331 GLU A O 1
ATOM 2567 N N . ASP A 1 332 ? 24.560 -15.928 -36.810 1.00 53.28 332 ASP A N 1
ATOM 2568 C CA . ASP A 1 332 ? 25.892 -15.904 -36.213 1.00 53.28 332 ASP A CA 1
ATOM 2569 C C . ASP A 1 332 ? 26.069 -17.189 -35.398 1.00 53.28 332 ASP A C 1
ATOM 2571 O O . ASP A 1 332 ? 25.777 -17.261 -34.204 1.00 53.28 332 ASP A O 1
ATOM 2575 N N . GLY A 1 333 ? 26.553 -18.226 -36.085 1.00 49.88 333 GLY A N 1
ATOM 2576 C CA . GLY A 1 333 ? 26.997 -19.495 -35.515 1.00 49.88 333 GLY A CA 1
ATOM 2577 C C . GLY A 1 333 ? 28.168 -19.333 -34.544 1.00 49.88 333 GLY A C 1
ATOM 2578 O O . GLY A 1 333 ? 29.304 -19.680 -34.867 1.00 49.88 333 GLY A O 1
ATOM 2579 N N . TRP A 1 334 ? 27.883 -18.851 -33.338 1.00 51.16 334 TRP A N 1
ATOM 2580 C CA . TRP A 1 334 ? 28.761 -18.982 -32.182 1.00 51.16 334 TRP A CA 1
ATOM 2581 C C . TRP A 1 334 ? 28.351 -20.235 -31.423 1.00 51.16 334 TRP A C 1
ATOM 2583 O O .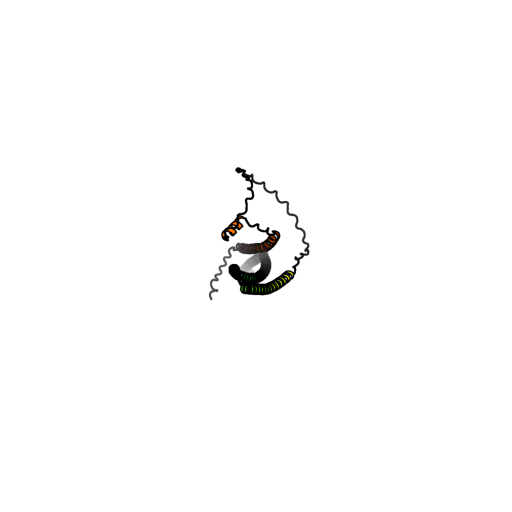 TRP A 1 334 ? 27.453 -20.235 -30.586 1.00 51.16 334 TRP A O 1
ATOM 2593 N N . SER A 1 335 ? 29.019 -21.330 -31.768 1.00 53.59 335 SER A N 1
ATOM 2594 C CA . SER A 1 335 ? 29.165 -22.492 -30.905 1.00 53.59 335 SER A CA 1
ATOM 2595 C C . SER A 1 335 ? 29.909 -22.064 -29.635 1.00 53.59 335 SER A C 1
ATOM 2597 O O . SER A 1 335 ? 31.138 -22.088 -29.608 1.00 53.59 335 SER A O 1
ATOM 2599 N N . ASP A 1 336 ? 29.175 -21.627 -28.617 1.00 52.44 336 ASP A N 1
ATOM 2600 C CA . ASP A 1 336 ? 29.700 -21.415 -27.264 1.00 52.44 336 ASP A CA 1
ATOM 2601 C C . ASP A 1 336 ? 28.916 -22.292 -26.280 1.00 52.44 336 ASP A C 1
ATOM 2603 O O . ASP A 1 336 ? 28.216 -21.842 -25.376 1.00 52.44 336 ASP A O 1
ATOM 2607 N N . GLU A 1 337 ? 28.959 -23.592 -26.560 1.00 52.19 337 GLU A N 1
ATOM 2608 C CA . GLU A 1 337 ? 28.398 -24.654 -25.735 1.00 52.19 337 GLU A CA 1
ATOM 2609 C C . GLU A 1 337 ? 29.527 -25.308 -24.930 1.00 52.19 337 GLU A C 1
ATOM 2611 O O . GLU A 1 337 ? 29.766 -26.490 -25.122 1.00 52.19 337 GLU A O 1
ATOM 2616 N N . GLU A 1 338 ? 30.281 -24.579 -24.087 1.00 58.41 338 GLU A N 1
ATOM 2617 C CA . GLU A 1 338 ? 31.183 -25.255 -23.123 1.00 58.41 338 GLU A CA 1
ATOM 2618 C C . GLU A 1 338 ? 31.804 -24.406 -21.985 1.00 58.41 338 GLU A C 1
ATOM 2620 O O . GLU A 1 338 ? 32.982 -24.578 -21.689 1.00 58.41 338 GLU A O 1
ATOM 2625 N N . GLU A 1 339 ? 31.081 -23.519 -21.278 1.00 59.19 339 GLU A N 1
ATOM 2626 C CA . GLU A 1 339 ? 31.734 -22.831 -20.130 1.00 59.19 339 GLU A CA 1
ATOM 2627 C C . GLU A 1 339 ? 30.874 -22.479 -18.900 1.00 59.19 339 GLU A C 1
ATOM 2629 O O . GLU A 1 339 ? 31.191 -21.548 -18.167 1.00 59.19 339 GLU A O 1
ATOM 2634 N N . TRP A 1 340 ? 29.813 -23.237 -18.598 1.00 69.62 340 TRP A N 1
ATOM 2635 C CA . TRP A 1 340 ? 29.090 -23.073 -17.315 1.00 69.62 340 TRP A CA 1
ATOM 2636 C C . TRP A 1 340 ? 28.881 -24.369 -16.522 1.00 69.62 340 TRP A C 1
ATOM 2638 O O . TRP A 1 340 ? 28.019 -24.430 -15.648 1.00 69.62 340 TRP A O 1
ATOM 2648 N N . ALA A 1 341 ? 29.688 -25.395 -16.792 1.00 61.31 341 ALA A N 1
ATOM 2649 C CA . ALA A 1 341 ? 29.767 -26.585 -15.953 1.00 61.31 341 ALA A CA 1
ATOM 2650 C C . ALA A 1 341 ? 31.084 -26.596 -15.157 1.00 61.31 341 ALA A C 1
ATOM 2652 O O . ALA A 1 341 ? 32.047 -27.223 -15.589 1.00 61.31 341 ALA A O 1
ATOM 2653 N N . ASP A 1 342 ? 31.105 -25.890 -14.020 1.00 52.91 342 ASP A N 1
ATOM 2654 C CA . ASP A 1 342 ? 31.596 -26.431 -12.735 1.00 52.91 342 ASP A CA 1
ATOM 2655 C C . ASP A 1 342 ? 31.092 -25.599 -11.538 1.00 52.91 342 ASP A C 1
ATOM 2657 O O . ASP A 1 342 ? 31.365 -24.374 -11.490 1.00 52.91 342 ASP A O 1
#

pLDDT: mean 75.44, std 16.8, range [39.47, 96.88]

Secondary structure (DSSP, 8-state):
-----HHHHHHHHHHHHHHHHHHHHHHHHHHHHHHHHHHHHHHHHHHHHHHHHHHHHHHHHHHHHHHHHHHHHHHHHHHHHHHHHHHHHHHHHHHHHHHHHHHHHHHHHHHHHHHHHHHHHHHHHHHHHHHHHHHHHHHHHHHHHHHHHHH--S-THHHHHHHHHHHHHHHHHHHHHHHHHHHHHHHHHHHHHHHHHHHHHHTT-S--------------PPPPPPPPPPPPPPPP--------------PPPPPPPPPP-----HHHHHHHHHHH--------HHHHHHHHHHHHHHHHHHHHHHHHHHHHHHHHHHHHHTTSS------------SS---